Protein AF-A0A2V8EQH2-F1 (afdb_monomer_lite)

Foldseek 3Di:
DDAKKKWKWFKFADDDDDDDDDDDDADDDPPQKGAQDFPLAAPPVPPDGCWIDGPRIIGGGIFWCARNVVRHRDPDHPLSGLLSRQVRVQRSQVSVVHGQVRTAEMEIEIQDCVCVVSNVVNVCVRVVDDHHHYDYHHDNNPCPVLVVVQQVLQVQCCVVPVGGQVLLLLLQVCLVPFFDFLVNSCVVVVHDSVVSVVSQVVCVVVVQWDWDQDPVHSVTTTIHGDPVSNVSNDDDPSHSVVVVVVVVVVVPDVVVVVVVVVVVVVVVVVVVVVVVVVVVVPDDPPPCDDDDDDDDD

Structure (mmCIF, N/CA/C/O backbone):
data_AF-A0A2V8EQH2-F1
#
_entry.id   AF-A0A2V8EQH2-F1
#
loop_
_atom_site.group_PDB
_atom_site.id
_atom_site.type_symbol
_atom_site.label_atom_id
_atom_site.label_alt_id
_atom_site.label_comp_id
_atom_site.label_asym_id
_atom_site.label_entity_id
_atom_site.label_seq_id
_atom_site.pdbx_PDB_ins_code
_atom_site.Cartn_x
_atom_site.Cartn_y
_atom_site.Cartn_z
_atom_site.occupancy
_atom_site.B_iso_or_equiv
_atom_site.auth_seq_id
_atom_site.auth_comp_id
_atom_site.auth_asym_id
_atom_site.auth_atom_id
_atom_site.pdbx_PDB_model_num
ATOM 1 N N . MET A 1 1 ? 8.822 10.601 -8.595 1.00 26.62 1 MET A N 1
ATOM 2 C CA . MET A 1 1 ? 9.413 9.274 -8.322 1.00 26.62 1 MET A CA 1
ATOM 3 C C . MET A 1 1 ? 8.307 8.239 -8.437 1.00 26.62 1 MET A C 1
ATOM 5 O O . MET A 1 1 ? 7.490 8.140 -7.531 1.00 26.62 1 MET A O 1
ATOM 9 N N . LYS A 1 2 ? 8.209 7.572 -9.590 1.00 26.31 2 LYS A N 1
ATOM 10 C CA . LYS A 1 2 ? 7.310 6.431 -9.795 1.00 26.31 2 LYS A CA 1
ATOM 11 C C . LYS A 1 2 ? 8.008 5.222 -9.160 1.00 26.31 2 LYS A C 1
ATOM 13 O O . LYS A 1 2 ? 9.106 4.886 -9.582 1.00 26.31 2 LYS A O 1
ATOM 1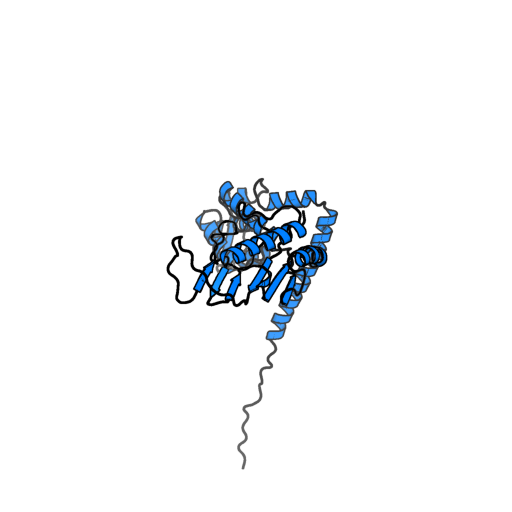8 N N . THR A 1 3 ? 7.464 4.683 -8.075 1.00 26.61 3 THR A N 1
ATOM 19 C CA . THR A 1 3 ? 7.931 3.426 -7.464 1.00 26.61 3 THR A CA 1
ATOM 20 C C . THR A 1 3 ? 7.068 2.306 -8.024 1.00 26.61 3 THR A C 1
ATOM 22 O O . THR A 1 3 ? 5.874 2.284 -7.706 1.00 26.61 3 THR A O 1
ATOM 25 N N . THR A 1 4 ? 7.629 1.409 -8.836 1.00 32.84 4 THR A N 1
ATOM 26 C CA . THR A 1 4 ? 6.877 0.339 -9.497 1.00 32.84 4 THR A CA 1
ATOM 27 C C . THR A 1 4 ? 7.305 -1.018 -8.932 1.00 32.84 4 THR A C 1
ATOM 29 O O . THR A 1 4 ? 8.323 -1.600 -9.280 1.00 32.84 4 THR A O 1
ATOM 32 N N . LEU A 1 5 ? 6.493 -1.597 -8.041 1.00 30.55 5 LEU A N 1
ATOM 33 C CA . LEU A 1 5 ? 6.726 -2.981 -7.618 1.00 30.55 5 LEU A CA 1
ATOM 34 C C . LEU A 1 5 ? 6.408 -3.936 -8.779 1.00 30.55 5 LEU A C 1
ATOM 36 O O . LEU A 1 5 ? 5.234 -4.185 -9.051 1.00 30.55 5 LEU A O 1
ATOM 40 N N . ALA A 1 6 ? 7.443 -4.504 -9.399 1.00 30.78 6 ALA A N 1
ATOM 41 C CA . ALA A 1 6 ? 7.339 -5.738 -10.167 1.00 30.78 6 ALA A CA 1
ATOM 42 C C . ALA A 1 6 ? 7.535 -6.933 -9.217 1.00 30.78 6 ALA A C 1
ATOM 44 O O . ALA A 1 6 ? 8.587 -7.042 -8.584 1.00 30.78 6 ALA A O 1
ATOM 45 N N . LEU A 1 7 ? 6.525 -7.795 -9.069 1.00 33.22 7 LEU A N 1
ATOM 46 C CA . LEU A 1 7 ? 6.642 -9.084 -8.372 1.00 33.22 7 LEU A CA 1
ATOM 47 C C . LEU A 1 7 ? 6.586 -10.182 -9.432 1.00 33.22 7 LEU A C 1
ATOM 49 O O . LEU A 1 7 ? 5.581 -10.289 -10.124 1.00 33.22 7 LEU A O 1
ATOM 53 N N . ALA A 1 8 ? 7.631 -10.988 -9.573 1.00 34.19 8 ALA A N 1
ATOM 54 C CA . ALA A 1 8 ? 7.604 -12.160 -10.445 1.00 34.19 8 ALA A CA 1
ATOM 55 C C . ALA A 1 8 ? 7.613 -13.431 -9.587 1.00 34.19 8 ALA A C 1
ATOM 57 O O . ALA A 1 8 ? 8.456 -13.571 -8.699 1.00 34.19 8 ALA A O 1
ATOM 58 N N . ALA A 1 9 ? 6.655 -14.326 -9.824 1.00 35.72 9 ALA A N 1
ATOM 59 C CA . ALA A 1 9 ? 6.633 -15.687 -9.294 1.00 35.72 9 ALA A CA 1
ATOM 60 C C . ALA A 1 9 ? 6.850 -16.647 -10.468 1.00 35.72 9 ALA A C 1
ATOM 62 O O . ALA A 1 9 ? 6.182 -16.504 -11.488 1.00 35.72 9 ALA A O 1
ATOM 63 N N . ALA A 1 10 ? 7.788 -17.584 -10.352 1.00 35.53 10 ALA A N 1
ATOM 64 C CA . ALA A 1 10 ? 8.127 -18.517 -11.423 1.00 35.53 10 ALA A CA 1
ATOM 65 C C . ALA A 1 10 ? 7.998 -19.967 -10.937 1.00 35.53 10 ALA A C 1
ATOM 67 O O . ALA A 1 10 ? 8.407 -20.279 -9.816 1.00 35.53 10 ALA A O 1
ATOM 68 N N . VAL A 1 11 ? 7.442 -20.843 -11.778 1.00 33.38 11 VAL A N 1
ATOM 69 C CA . VAL A 1 11 ? 7.427 -22.300 -11.561 1.00 33.38 11 VAL A CA 1
ATOM 70 C C . VAL A 1 11 ? 8.300 -22.934 -12.643 1.00 33.38 11 VAL A C 1
ATOM 72 O O . VAL A 1 11 ? 8.068 -22.729 -13.834 1.00 33.38 11 VAL A O 1
ATOM 75 N N . ALA A 1 12 ? 9.338 -23.659 -12.231 1.00 36.03 12 ALA A N 1
ATOM 76 C CA . ALA A 1 12 ? 10.318 -24.292 -13.114 1.00 36.03 12 ALA A CA 1
ATOM 77 C C . ALA A 1 12 ? 10.163 -25.823 -13.075 1.00 36.03 12 ALA A C 1
ATOM 79 O O . ALA A 1 12 ? 10.128 -26.410 -11.990 1.00 36.03 12 ALA A O 1
ATOM 80 N N . LEU A 1 13 ? 10.068 -26.458 -14.249 1.00 34.16 13 LEU A N 1
ATOM 81 C CA . LEU A 1 13 ? 9.991 -27.913 -14.435 1.00 34.16 13 LEU A CA 1
ATOM 82 C C . LEU A 1 13 ? 11.158 -28.326 -15.342 1.00 34.16 13 LEU A C 1
ATOM 84 O O . LEU A 1 13 ? 11.164 -27.973 -16.516 1.00 34.16 13 LEU A O 1
ATOM 88 N N . GLY A 1 14 ? 12.145 -29.052 -14.809 1.00 33.94 14 GLY A N 1
ATOM 89 C CA . GLY A 1 14 ? 13.313 -29.488 -15.580 1.00 33.94 14 GLY A CA 1
ATOM 90 C C . GLY A 1 14 ? 13.976 -30.741 -15.002 1.00 33.94 14 GLY A C 1
ATOM 91 O O . GLY A 1 14 ? 14.122 -30.880 -13.788 1.00 33.94 14 GLY A O 1
ATOM 92 N N . ILE A 1 15 ? 14.347 -31.670 -15.885 1.00 44.47 15 ILE A N 1
ATOM 93 C CA . ILE A 1 15 ? 14.976 -32.965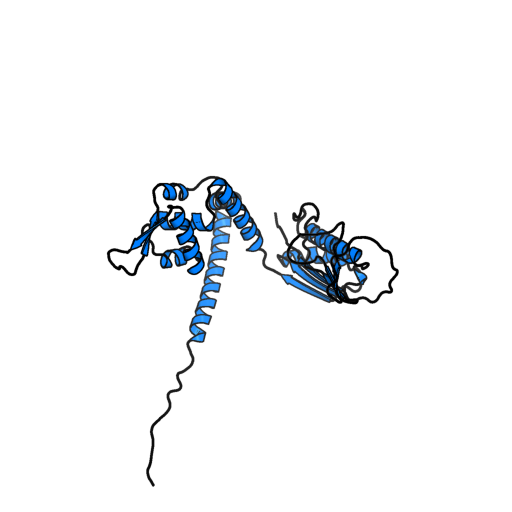 -15.590 1.00 44.47 15 ILE A CA 1
ATOM 94 C C . ILE A 1 15 ? 16.486 -32.821 -15.835 1.00 44.47 15 ILE A C 1
ATOM 96 O O . ILE A 1 15 ? 16.883 -32.447 -16.932 1.00 44.47 15 ILE A O 1
ATOM 100 N N . GLY A 1 16 ? 17.329 -33.120 -14.840 1.00 35.78 16 GLY A N 1
ATOM 101 C CA . GLY A 1 16 ? 18.788 -33.038 -14.977 1.00 35.78 16 GLY A CA 1
ATOM 102 C C . GLY A 1 16 ? 19.530 -33.815 -13.887 1.00 35.78 16 GLY A C 1
ATOM 103 O O . GLY A 1 16 ? 19.181 -33.727 -12.711 1.00 35.78 16 GLY A O 1
ATOM 104 N N . ALA A 1 17 ? 20.509 -34.620 -14.310 1.00 37.25 17 ALA A N 1
ATOM 105 C CA . ALA A 1 17 ? 21.224 -35.632 -13.533 1.00 37.25 17 ALA A CA 1
ATOM 106 C C . ALA A 1 17 ? 22.161 -35.052 -12.456 1.00 37.25 17 ALA A C 1
ATOM 108 O O . ALA A 1 17 ? 22.790 -34.013 -12.641 1.00 37.25 17 ALA A O 1
ATOM 109 N N . ALA A 1 18 ? 22.249 -35.753 -11.322 1.00 35.00 18 ALA A N 1
ATOM 110 C CA . ALA A 1 18 ? 22.936 -35.311 -10.115 1.00 35.00 18 ALA A CA 1
ATOM 111 C C . ALA A 1 18 ? 24.428 -35.685 -10.097 1.00 35.00 18 ALA A C 1
ATOM 113 O O . ALA A 1 18 ? 24.781 -36.852 -10.253 1.00 35.00 18 ALA A O 1
ATOM 114 N N . THR A 1 19 ? 25.285 -34.718 -9.767 1.00 37.66 19 THR A N 1
ATOM 115 C CA . THR A 1 19 ? 26.620 -34.956 -9.198 1.00 37.66 19 THR A CA 1
ATOM 116 C C . THR A 1 19 ? 26.696 -34.317 -7.810 1.00 37.66 19 THR A C 1
ATOM 118 O O . THR A 1 19 ? 26.305 -33.170 -7.593 1.00 37.66 19 THR A O 1
ATOM 121 N N . LEU A 1 20 ? 27.112 -35.122 -6.830 1.00 38.66 20 LEU A N 1
ATOM 122 C CA . LEU A 1 20 ? 27.140 -34.796 -5.404 1.00 38.66 20 LEU A CA 1
ATOM 123 C C . LEU A 1 20 ? 28.386 -33.973 -5.052 1.00 38.66 20 LEU A C 1
ATOM 125 O O . LEU A 1 20 ? 29.501 -34.434 -5.278 1.00 38.66 20 LEU A O 1
ATOM 129 N N . GLN A 1 21 ? 28.202 -32.828 -4.392 1.00 36.09 21 GLN A N 1
ATOM 130 C CA . GLN A 1 21 ? 29.216 -32.242 -3.510 1.00 36.09 21 GLN A CA 1
ATOM 131 C C . GLN A 1 21 ? 28.578 -31.735 -2.210 1.00 36.09 21 GLN A C 1
ATOM 133 O O . GLN A 1 21 ? 27.494 -31.152 -2.184 1.00 36.09 21 GLN A O 1
ATOM 138 N N . THR A 1 22 ? 29.268 -32.044 -1.117 1.00 40.56 22 THR A N 1
ATOM 139 C CA . THR A 1 22 ? 28.887 -31.915 0.291 1.00 40.56 22 THR A CA 1
ATOM 140 C C . THR A 1 22 ? 29.256 -30.559 0.900 1.00 40.56 22 THR A C 1
ATOM 142 O O . THR A 1 22 ? 30.358 -30.073 0.670 1.00 40.56 22 THR A O 1
ATOM 145 N N . GLY A 1 23 ? 28.401 -30.043 1.798 1.00 36.22 23 GLY A N 1
ATOM 146 C CA . GLY A 1 23 ? 28.841 -29.239 2.952 1.00 36.22 23 GLY A CA 1
ATOM 147 C C . GLY A 1 23 ? 28.153 -27.886 3.185 1.00 36.22 23 GLY A C 1
ATOM 148 O O . GLY A 1 23 ? 28.672 -26.861 2.765 1.00 36.22 23 GLY A O 1
ATOM 149 N N . ALA A 1 24 ? 27.040 -27.873 3.932 1.00 32.62 24 ALA A N 1
ATOM 150 C CA . ALA A 1 24 ? 26.674 -26.842 4.925 1.00 32.62 24 ALA A CA 1
ATOM 151 C C . ALA A 1 24 ? 25.373 -27.260 5.641 1.00 32.62 24 ALA A C 1
ATOM 153 O O . ALA A 1 24 ? 24.435 -27.729 4.999 1.00 32.62 24 ALA A O 1
ATOM 154 N N . ALA A 1 25 ? 25.335 -27.111 6.968 1.00 41.66 25 ALA A N 1
ATOM 155 C CA . ALA A 1 25 ? 24.300 -27.615 7.873 1.00 41.66 25 ALA A CA 1
ATOM 156 C C . ALA A 1 25 ? 22.853 -27.342 7.399 1.00 41.66 25 ALA A C 1
ATOM 158 O O . ALA A 1 25 ? 22.388 -26.202 7.365 1.00 41.66 25 ALA A O 1
ATOM 159 N N . GLN A 1 26 ? 22.136 -28.416 7.053 1.00 41.19 26 GLN A N 1
ATOM 160 C CA . GLN A 1 26 ? 20.736 -28.395 6.630 1.00 41.19 26 GLN A CA 1
ATOM 161 C C . GLN A 1 26 ? 19.813 -28.643 7.831 1.00 41.19 26 GLN A C 1
ATOM 163 O O . GLN A 1 26 ? 19.948 -29.636 8.541 1.00 41.19 26 GLN A O 1
ATOM 168 N N . GLN A 1 27 ? 18.840 -27.749 8.033 1.00 45.09 27 GLN A N 1
ATOM 169 C CA . GLN A 1 27 ? 17.669 -28.012 8.878 1.00 45.09 27 GLN A CA 1
ATOM 170 C C . GLN A 1 27 ? 16.957 -29.295 8.415 1.00 45.09 27 GLN A C 1
ATOM 172 O O . GLN A 1 27 ? 16.916 -29.548 7.207 1.00 45.09 27 GLN A O 1
ATOM 177 N N . PRO A 1 28 ? 16.377 -30.086 9.339 1.00 42.03 28 PRO A N 1
ATOM 178 C CA . PRO A 1 28 ? 15.900 -31.429 9.039 1.00 42.03 28 PRO A CA 1
ATOM 179 C C . PRO A 1 28 ? 14.841 -31.376 7.938 1.00 42.03 28 PRO A C 1
ATOM 181 O O . PRO A 1 28 ? 13.817 -30.693 8.054 1.00 42.03 28 PRO A O 1
ATOM 184 N N . ALA A 1 29 ? 15.126 -32.078 6.843 1.00 46.81 29 ALA A N 1
ATOM 185 C CA . ALA A 1 29 ? 14.232 -32.215 5.711 1.00 46.81 29 ALA A CA 1
ATOM 186 C C . ALA A 1 29 ? 12.906 -32.822 6.191 1.00 46.81 29 ALA A C 1
ATOM 188 O O . ALA A 1 29 ? 12.853 -33.971 6.625 1.00 46.81 29 ALA A O 1
ATOM 189 N N . ARG A 1 30 ? 11.806 -32.064 6.098 1.00 53.56 30 ARG A N 1
ATOM 190 C CA . ARG A 1 30 ? 10.479 -32.692 6.054 1.00 53.56 30 ARG A CA 1
ATOM 191 C C . ARG A 1 30 ? 10.448 -33.520 4.770 1.00 53.56 30 ARG A C 1
ATOM 193 O O . ARG A 1 30 ? 10.760 -32.969 3.714 1.00 53.56 30 ARG A O 1
ATOM 200 N N . ALA A 1 31 ? 10.132 -34.809 4.891 1.00 62.09 31 ALA A N 1
ATOM 201 C CA . ALA A 1 31 ? 10.205 -35.805 3.824 1.00 62.09 31 ALA A CA 1
ATOM 202 C C . ALA A 1 31 ? 9.819 -35.226 2.446 1.00 62.09 31 ALA A C 1
ATOM 204 O O . ALA A 1 31 ? 8.714 -34.717 2.262 1.00 62.09 31 ALA A O 1
ATOM 205 N N . GLY A 1 32 ? 10.770 -35.245 1.507 1.00 81.00 32 GLY A N 1
ATOM 206 C CA . GLY A 1 32 ? 10.562 -34.895 0.098 1.00 81.00 32 GLY A CA 1
ATOM 207 C C . GLY A 1 32 ? 10.722 -33.423 -0.309 1.00 81.00 32 GLY A C 1
ATOM 208 O O . GLY A 1 32 ? 10.679 -33.153 -1.508 1.00 81.00 32 GLY A O 1
ATOM 209 N N . ARG A 1 33 ? 10.938 -32.468 0.614 1.00 90.38 33 ARG A N 1
ATOM 210 C CA . ARG A 1 33 ? 11.142 -31.048 0.249 1.00 90.38 33 ARG A CA 1
ATOM 211 C C . ARG A 1 33 ? 12.427 -30.438 0.815 1.00 90.38 33 ARG A C 1
ATOM 213 O O . ARG A 1 33 ? 12.715 -30.567 2.004 1.00 90.38 33 ARG A O 1
ATOM 220 N N . ARG A 1 34 ? 13.155 -29.686 -0.015 1.00 93.12 34 ARG A N 1
ATOM 221 C CA . ARG A 1 34 ? 14.386 -28.958 0.339 1.00 93.12 34 ARG A CA 1
ATOM 222 C C . ARG A 1 34 ? 14.189 -27.458 0.151 1.00 93.12 34 ARG A C 1
ATOM 224 O O . ARG A 1 34 ? 13.859 -27.005 -0.940 1.00 93.12 34 ARG A O 1
ATOM 231 N N . ALA A 1 35 ? 14.406 -26.670 1.201 1.00 92.94 35 ALA A N 1
ATOM 232 C CA . ALA A 1 35 ? 14.379 -25.216 1.078 1.00 92.94 35 ALA A CA 1
ATOM 233 C C . ALA A 1 35 ? 15.637 -24.708 0.364 1.00 92.94 35 ALA A C 1
ATOM 235 O O . ALA A 1 35 ? 16.750 -25.095 0.715 1.00 92.94 35 ALA A O 1
ATOM 236 N N . ILE A 1 36 ? 15.450 -23.825 -0.614 1.00 92.62 36 ILE A N 1
ATOM 237 C CA . ILE A 1 36 ? 16.523 -23.177 -1.363 1.00 92.62 36 ILE A CA 1
ATOM 238 C C . ILE A 1 36 ? 16.686 -21.756 -0.832 1.00 92.62 36 ILE A C 1
ATOM 240 O O . ILE A 1 36 ? 15.748 -20.953 -0.843 1.00 92.62 36 ILE A O 1
ATOM 244 N N . ARG A 1 37 ? 17.886 -21.462 -0.333 1.00 92.25 37 ARG A N 1
ATOM 245 C CA . ARG A 1 37 ? 18.263 -20.163 0.225 1.00 92.25 37 ARG A CA 1
ATOM 246 C C . ARG A 1 37 ? 19.557 -19.701 -0.445 1.00 92.25 37 ARG A C 1
ATOM 248 O O . ARG A 1 37 ? 20.607 -20.267 -0.149 1.00 92.25 37 ARG A O 1
ATOM 255 N N . PRO A 1 38 ? 19.505 -18.723 -1.361 1.00 88.00 38 PRO A N 1
ATOM 256 C CA . PRO A 1 38 ? 20.702 -18.245 -2.039 1.00 88.00 38 PRO A CA 1
ATOM 257 C C . PRO A 1 38 ? 21.623 -17.497 -1.075 1.00 88.00 38 PRO A C 1
ATOM 259 O O . PRO A 1 38 ? 21.146 -16.708 -0.265 1.00 88.00 38 PRO A O 1
ATOM 262 N N . GLN A 1 39 ? 22.940 -17.691 -1.184 1.00 82.81 39 GLN A N 1
ATOM 263 C CA . GLN A 1 39 ? 23.910 -16.947 -0.366 1.00 82.81 39 GLN A CA 1
ATOM 264 C C . GLN A 1 39 ? 23.944 -15.454 -0.730 1.00 82.81 39 GLN A C 1
ATOM 266 O O . GLN A 1 39 ? 24.036 -14.608 0.152 1.00 82.81 39 GLN A O 1
ATOM 271 N N . LYS A 1 40 ? 23.829 -15.133 -2.027 1.00 78.12 40 LYS A N 1
ATOM 272 C CA . LYS A 1 40 ? 23.881 -13.767 -2.579 1.00 78.12 40 LYS A CA 1
ATOM 273 C C . LYS A 1 40 ? 22.511 -13.265 -3.058 1.00 78.12 40 LYS A C 1
ATOM 275 O O . LYS A 1 40 ? 22.425 -12.457 -3.975 1.00 78.12 40 LYS A O 1
ATOM 280 N N . GLY A 1 41 ? 21.429 -13.753 -2.451 1.00 73.00 41 GLY A N 1
ATOM 281 C CA . GLY A 1 41 ? 20.058 -13.413 -2.836 1.00 73.00 41 GLY A CA 1
ATOM 282 C C . GLY A 1 41 ? 19.158 -13.103 -1.636 1.00 73.00 41 GLY A C 1
ATOM 283 O O . GLY A 1 41 ? 19.603 -13.135 -0.487 1.00 73.00 41 GLY A O 1
ATOM 284 N N . PRO A 1 42 ? 17.878 -12.773 -1.871 1.00 70.44 42 PRO A N 1
ATOM 285 C CA . PRO A 1 42 ? 16.996 -12.285 -0.818 1.00 70.44 42 PRO A CA 1
ATOM 286 C C . PRO A 1 42 ? 16.636 -13.388 0.185 1.00 70.44 42 PRO A C 1
ATOM 288 O O . PRO A 1 42 ? 15.816 -14.261 -0.092 1.00 70.44 42 PRO A O 1
ATOM 291 N N . ASN A 1 43 ? 17.189 -13.286 1.394 1.00 76.44 43 ASN A N 1
ATOM 292 C CA . ASN A 1 43 ? 16.793 -14.062 2.569 1.00 76.44 43 ASN A CA 1
ATOM 293 C C . ASN A 1 43 ? 16.050 -13.143 3.543 1.00 76.44 43 ASN A C 1
ATOM 295 O O . ASN A 1 43 ? 16.613 -12.640 4.508 1.00 76.44 43 ASN A O 1
ATOM 299 N N . THR A 1 44 ? 14.773 -12.883 3.267 1.00 66.38 44 THR A N 1
ATOM 300 C CA . THR A 1 44 ? 14.007 -11.807 3.925 1.00 66.38 44 THR A CA 1
ATOM 301 C C . THR A 1 44 ? 13.645 -12.070 5.391 1.00 66.38 44 THR A C 1
A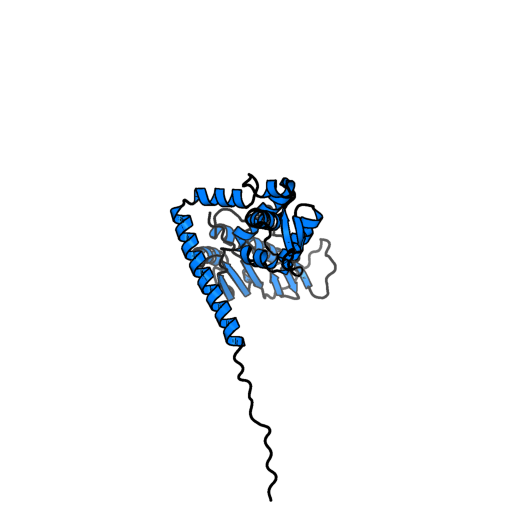TOM 303 O O . THR A 1 44 ? 13.106 -11.179 6.041 1.00 66.38 44 THR A O 1
ATOM 306 N N . GLY A 1 45 ? 13.868 -13.284 5.910 1.00 69.00 45 GLY A N 1
ATOM 307 C CA . GLY A 1 45 ? 13.443 -13.683 7.262 1.00 69.00 45 GLY A CA 1
ATOM 308 C C . GLY A 1 45 ? 11.919 -13.705 7.467 1.00 69.00 45 GLY A C 1
ATOM 309 O O . GLY A 1 45 ? 11.448 -13.889 8.585 1.00 69.00 45 GLY A O 1
ATOM 310 N N . LEU A 1 46 ? 11.145 -13.511 6.397 1.00 71.62 46 LEU A N 1
ATOM 311 C CA . LEU A 1 46 ? 9.685 -13.567 6.399 1.00 71.62 46 LEU A CA 1
ATOM 312 C C . LEU A 1 46 ? 9.198 -15.027 6.452 1.00 71.62 46 LEU A C 1
ATOM 314 O O . LEU A 1 46 ? 9.990 -15.937 6.190 1.00 71.62 46 LEU A O 1
ATOM 318 N N . PRO A 1 47 ? 7.913 -15.289 6.776 1.00 79.88 47 PRO A N 1
ATOM 319 C CA . PRO A 1 47 ? 7.384 -16.649 6.940 1.00 79.88 47 PRO A CA 1
ATOM 320 C C . PRO A 1 47 ? 7.180 -17.401 5.605 1.00 79.88 47 PRO A C 1
ATOM 322 O O . PRO A 1 47 ? 6.170 -18.066 5.398 1.00 79.88 47 PRO A O 1
ATOM 325 N N . PHE A 1 48 ? 8.141 -17.305 4.685 1.00 77.38 48 PHE A N 1
ATOM 326 C CA . PHE A 1 48 ? 8.219 -18.054 3.434 1.00 77.38 48 PHE A CA 1
ATOM 327 C C . PHE A 1 48 ? 9.686 -18.262 3.022 1.00 77.38 48 PHE A C 1
ATOM 329 O O . PHE A 1 48 ? 10.571 -17.485 3.380 1.00 77.38 48 PHE A O 1
ATOM 336 N N . SER A 1 49 ? 9.961 -19.339 2.281 1.00 87.75 49 SER A N 1
ATOM 337 C CA . SER A 1 49 ? 11.307 -19.615 1.749 1.00 87.75 49 SER A CA 1
ATOM 338 C C . SER A 1 49 ? 11.489 -18.952 0.380 1.00 87.75 49 SER A C 1
ATOM 340 O O . SER A 1 49 ? 10.511 -18.885 -0.362 1.00 87.75 49 SER A O 1
ATOM 342 N N . PRO A 1 50 ? 12.701 -18.501 0.005 1.00 89.00 50 PRO A N 1
ATOM 343 C CA . PRO A 1 50 ? 12.961 -17.963 -1.336 1.00 89.00 50 PRO A CA 1
ATOM 344 C C . PRO A 1 50 ? 12.601 -18.964 -2.439 1.00 89.00 50 PRO A C 1
ATOM 346 O O . PRO A 1 50 ? 11.908 -18.611 -3.388 1.00 89.00 50 PRO A O 1
ATOM 349 N N . GLY A 1 51 ? 12.964 -20.234 -2.247 1.00 92.00 51 GLY A N 1
ATOM 350 C CA . GLY A 1 51 ? 12.422 -21.340 -3.025 1.00 92.00 51 GLY A CA 1
ATOM 351 C C . GLY A 1 51 ? 12.268 -22.619 -2.207 1.00 92.00 51 GLY A C 1
ATOM 352 O O . GLY A 1 51 ? 12.880 -22.776 -1.148 1.00 92.00 51 GLY A O 1
ATOM 353 N N . ILE A 1 52 ? 11.445 -23.538 -2.699 1.00 94.38 52 ILE A N 1
ATOM 354 C CA . ILE A 1 52 ? 11.307 -24.907 -2.197 1.00 94.38 52 ILE A CA 1
ATOM 355 C C . ILE A 1 52 ? 11.440 -25.853 -3.387 1.00 94.38 52 ILE A C 1
ATOM 357 O O . ILE A 1 52 ? 10.671 -25.764 -4.339 1.00 94.38 52 ILE A O 1
ATOM 361 N N . LEU A 1 53 ? 12.391 -26.775 -3.310 1.00 93.06 53 LEU A N 1
ATOM 362 C CA . LEU A 1 53 ? 12.537 -27.876 -4.248 1.00 93.06 53 LEU A CA 1
ATOM 363 C C . LEU A 1 53 ? 11.778 -29.096 -3.712 1.00 93.06 53 LEU A C 1
ATOM 365 O O . LEU A 1 53 ? 12.018 -29.513 -2.577 1.00 93.06 53 LEU A O 1
ATOM 369 N N . VAL A 1 54 ? 10.878 -29.663 -4.514 1.00 92.44 54 VAL A N 1
ATOM 370 C CA . VAL A 1 54 ? 10.165 -30.918 -4.223 1.00 92.44 54 VAL A CA 1
ATOM 371 C C . VAL A 1 54 ? 10.367 -31.855 -5.406 1.00 92.44 54 VAL A C 1
ATOM 373 O O . VAL A 1 54 ? 9.951 -31.532 -6.519 1.00 92.44 54 VAL A O 1
ATOM 376 N N . GLY A 1 55 ? 11.037 -32.990 -5.187 1.00 89.00 55 GLY A N 1
ATOM 377 C CA . GLY A 1 55 ? 11.510 -33.838 -6.287 1.00 89.00 55 GLY A CA 1
ATOM 378 C C . GLY A 1 55 ? 12.350 -33.023 -7.279 1.00 89.00 55 GLY A C 1
ATOM 379 O O . GLY A 1 55 ? 13.362 -32.435 -6.899 1.00 89.00 55 GLY A O 1
ATOM 380 N N . ASN A 1 56 ? 11.875 -32.930 -8.522 1.00 86.75 56 ASN A N 1
ATOM 381 C CA . ASN A 1 56 ? 12.517 -32.190 -9.616 1.00 86.75 56 ASN A CA 1
ATOM 382 C C . ASN A 1 56 ? 11.863 -30.824 -9.901 1.00 86.75 56 ASN A C 1
ATOM 384 O O . ASN A 1 56 ? 12.192 -30.177 -10.890 1.00 86.75 56 ASN A O 1
ATOM 388 N N . THR A 1 57 ? 10.911 -30.382 -9.074 1.00 88.81 57 THR A N 1
ATOM 389 C CA . THR A 1 57 ? 10.181 -29.121 -9.286 1.00 88.81 57 THR A CA 1
ATOM 390 C C . THR A 1 57 ? 10.620 -28.067 -8.285 1.00 88.81 57 THR A C 1
ATOM 392 O O . THR A 1 57 ? 10.522 -28.274 -7.070 1.00 88.81 57 THR A O 1
ATOM 395 N N . LEU A 1 58 ? 11.072 -26.917 -8.789 1.00 92.62 58 LEU A N 1
ATOM 396 C CA . LEU A 1 58 ? 11.419 -25.767 -7.963 1.00 92.62 58 LEU A CA 1
ATOM 397 C C . LEU A 1 58 ? 10.269 -24.759 -7.952 1.00 92.62 58 LEU A C 1
ATOM 399 O O . LEU A 1 58 ? 9.910 -24.175 -8.975 1.00 92.62 58 LEU A O 1
ATOM 403 N N . TYR A 1 59 ? 9.744 -24.512 -6.757 1.00 91.00 59 TYR A N 1
ATOM 404 C CA . TYR A 1 59 ? 8.785 -23.449 -6.490 1.00 91.00 59 TYR A CA 1
ATOM 405 C C . TYR A 1 59 ? 9.533 -22.225 -5.980 1.00 91.00 59 TYR A C 1
ATOM 407 O O . TYR A 1 59 ? 10.194 -22.301 -4.942 1.00 91.00 59 TYR A O 1
ATOM 415 N N . ILE A 1 60 ? 9.421 -21.102 -6.687 1.00 90.94 60 ILE A N 1
ATOM 416 C CA . ILE A 1 60 ? 10.071 -19.843 -6.316 1.00 90.94 60 ILE A CA 1
ATOM 417 C C . ILE A 1 60 ? 9.016 -18.877 -5.769 1.00 90.94 60 ILE A C 1
ATOM 419 O O . ILE A 1 60 ? 7.963 -18.669 -6.375 1.00 90.94 60 ILE A O 1
ATOM 423 N N . SER A 1 61 ? 9.292 -18.285 -4.607 1.00 84.88 61 SER A N 1
ATOM 424 C CA . SER A 1 61 ? 8.446 -17.237 -4.028 1.00 84.88 61 SER A CA 1
ATOM 425 C C . SER A 1 61 ? 8.484 -15.961 -4.872 1.00 84.88 61 SER A C 1
ATOM 427 O O . SER A 1 61 ? 9.363 -15.759 -5.701 1.00 84.88 61 SER A O 1
ATOM 429 N N . GLY A 1 62 ? 7.542 -15.047 -4.651 1.00 81.62 62 GLY A N 1
ATOM 430 C CA . GLY A 1 62 ? 7.561 -13.766 -5.353 1.00 81.62 62 GLY A CA 1
ATOM 431 C C . GLY A 1 62 ? 8.813 -12.943 -5.020 1.00 81.62 62 GLY A C 1
ATOM 432 O O . GLY A 1 62 ? 9.092 -12.680 -3.847 1.00 81.62 62 GLY A O 1
ATOM 433 N N . HIS A 1 63 ? 9.527 -12.479 -6.046 1.00 84.44 63 HIS A N 1
ATOM 434 C CA . HIS A 1 63 ? 10.688 -11.602 -5.889 1.00 84.44 63 HIS A CA 1
ATOM 435 C C . HIS A 1 63 ? 10.406 -10.194 -6.399 1.00 84.44 63 HIS A C 1
ATOM 437 O O . HIS A 1 63 ? 9.844 -10.005 -7.476 1.00 84.44 63 HIS A O 1
ATOM 443 N N . LEU A 1 64 ? 10.815 -9.208 -5.599 1.00 83.62 64 LEU A N 1
ATOM 444 C CA . LEU A 1 64 ? 10.731 -7.787 -5.924 1.00 83.62 64 LEU A CA 1
ATOM 445 C C . LEU A 1 64 ? 12.069 -7.266 -6.440 1.00 83.62 64 LEU A C 1
ATOM 447 O O . LEU A 1 64 ? 13.120 -7.830 -6.126 1.00 83.62 64 LEU A O 1
ATOM 451 N N . GLY A 1 65 ? 12.021 -6.114 -7.111 1.00 83.06 65 GLY A N 1
ATOM 452 C CA . GLY A 1 65 ? 13.176 -5.299 -7.496 1.00 83.06 65 GLY A CA 1
ATOM 453 C C . GLY A 1 65 ? 13.910 -4.644 -6.330 1.00 83.06 65 GLY A C 1
ATOM 454 O O . GLY A 1 65 ? 14.207 -3.453 -6.362 1.00 83.06 65 GLY A O 1
ATOM 455 N N . ARG A 1 66 ? 14.120 -5.386 -5.243 1.00 83.56 66 ARG A N 1
ATOM 456 C CA . ARG A 1 66 ? 14.832 -4.919 -4.059 1.00 83.56 66 ARG A CA 1
ATOM 457 C C . ARG A 1 66 ? 16.261 -5.412 -4.076 1.00 83.56 66 ARG A C 1
ATOM 459 O O . ARG A 1 66 ? 16.506 -6.576 -4.382 1.00 83.56 66 ARG A O 1
ATOM 466 N N . ASP A 1 67 ? 17.165 -4.537 -3.678 1.00 84.25 67 ASP A N 1
ATOM 467 C CA . ASP A 1 67 ? 18.533 -4.911 -3.366 1.00 84.25 67 ASP A CA 1
ATOM 468 C C . ASP A 1 67 ? 18.511 -5.876 -2.156 1.00 84.25 67 ASP A C 1
ATOM 470 O O . ASP A 1 67 ? 17.911 -5.545 -1.123 1.00 84.25 67 ASP A O 1
ATOM 474 N N . PRO A 1 68 ? 19.101 -7.080 -2.271 1.00 81.25 68 PRO A N 1
ATOM 475 C CA . PRO A 1 68 ? 19.047 -8.099 -1.225 1.00 81.25 68 PRO A CA 1
ATOM 476 C C . PRO A 1 68 ? 19.839 -7.725 0.037 1.00 81.25 68 PRO A C 1
ATOM 478 O O . PRO A 1 68 ? 19.509 -8.220 1.112 1.00 81.25 68 PRO A O 1
ATOM 481 N N . MET A 1 69 ? 20.826 -6.829 -0.063 1.00 81.62 69 MET A N 1
ATOM 482 C CA . MET A 1 69 ? 21.630 -6.349 1.065 1.00 81.62 69 MET A CA 1
ATOM 483 C C . MET A 1 69 ? 20.909 -5.240 1.828 1.00 81.62 69 MET A C 1
ATOM 485 O O . MET A 1 69 ? 20.864 -5.243 3.056 1.00 81.62 69 MET A O 1
ATOM 489 N N . THR A 1 70 ? 20.313 -4.285 1.110 1.00 81.62 70 THR A N 1
ATOM 490 C CA . THR A 1 70 ? 19.664 -3.123 1.745 1.00 81.62 70 THR A CA 1
ATOM 491 C C . THR A 1 70 ? 18.174 -3.327 2.012 1.00 81.62 70 THR A C 1
ATOM 493 O O . THR A 1 70 ? 17.565 -2.556 2.759 1.00 81.62 70 THR A O 1
ATOM 496 N N . SER A 1 71 ? 17.560 -4.337 1.389 1.00 75.56 71 SER A N 1
ATOM 497 C CA . SER A 1 71 ? 16.112 -4.583 1.382 1.00 75.56 71 SER A CA 1
ATOM 498 C C . SER A 1 71 ? 15.267 -3.403 0.873 1.00 75.56 71 SER A C 1
ATOM 500 O O . SER A 1 71 ? 14.054 -3.347 1.111 1.00 75.56 71 SER A O 1
ATOM 502 N N . ARG A 1 72 ? 15.876 -2.452 0.154 1.00 78.19 72 ARG A N 1
ATOM 503 C CA . ARG A 1 72 ? 15.197 -1.308 -0.476 1.00 78.19 72 ARG A CA 1
ATOM 504 C C . ARG A 1 72 ? 14.971 -1.577 -1.956 1.00 78.19 72 ARG A C 1
ATOM 506 O O . ARG A 1 72 ? 15.736 -2.310 -2.568 1.00 78.19 72 ARG A O 1
ATOM 513 N N . LEU A 1 73 ? 13.919 -0.984 -2.523 1.00 74.00 73 LEU A N 1
ATOM 514 C CA . LEU A 1 73 ? 13.748 -0.967 -3.979 1.00 74.00 73 LEU A CA 1
ATOM 515 C C . LEU A 1 73 ? 14.918 -0.217 -4.611 1.00 74.00 73 LEU A C 1
ATOM 517 O O . LEU A 1 73 ? 15.332 0.821 -4.083 1.00 74.00 73 LEU A O 1
ATOM 521 N N . VAL A 1 74 ? 15.442 -0.757 -5.706 1.00 81.75 74 VAL A N 1
ATOM 522 C CA . VAL A 1 74 ? 16.517 -0.102 -6.450 1.00 81.75 74 VAL A CA 1
ATOM 523 C C . VAL A 1 74 ? 16.005 1.182 -7.101 1.00 81.75 74 VAL A C 1
ATOM 525 O O . VAL A 1 74 ? 14.837 1.295 -7.476 1.00 81.75 74 VAL A O 1
ATOM 528 N N . ALA A 1 75 ? 16.876 2.183 -7.204 1.00 76.81 75 ALA A N 1
ATOM 529 C CA . ALA A 1 75 ? 16.574 3.399 -7.949 1.00 76.81 75 ALA A CA 1
ATOM 530 C C . ALA A 1 75 ? 16.643 3.125 -9.462 1.00 76.81 75 ALA A C 1
ATOM 532 O O . ALA A 1 75 ? 17.402 2.267 -9.897 1.00 76.81 75 ALA A O 1
ATOM 533 N N . GLY A 1 76 ? 15.867 3.870 -10.255 1.00 75.12 76 GLY A N 1
ATOM 534 C CA . GLY A 1 76 ? 15.802 3.708 -11.717 1.00 75.12 76 GLY A CA 1
ATOM 535 C C . GLY A 1 76 ? 14.425 3.308 -12.254 1.00 75.12 76 GLY A C 1
ATOM 536 O O . GLY A 1 76 ? 14.252 3.187 -13.461 1.00 75.12 76 GLY A O 1
ATOM 537 N N . GLY A 1 77 ? 13.428 3.154 -11.376 1.00 81.44 77 GLY A N 1
ATOM 538 C CA . GLY A 1 77 ? 12.056 2.824 -11.768 1.00 81.44 77 GLY A CA 1
ATOM 539 C C . GLY A 1 77 ? 11.928 1.399 -12.301 1.00 81.44 77 GLY A C 1
ATOM 540 O O . GLY A 1 77 ? 12.751 0.538 -11.995 1.00 81.44 77 GLY A O 1
ATOM 541 N N . VAL A 1 78 ? 10.902 1.170 -13.123 1.00 81.38 78 VAL A N 1
ATOM 542 C CA . VAL A 1 78 ? 10.465 -0.164 -13.575 1.00 81.38 78 VAL A CA 1
ATOM 543 C C . VAL A 1 78 ? 11.598 -0.975 -14.170 1.00 81.38 78 VAL A C 1
ATOM 545 O O . VAL A 1 78 ? 11.678 -2.173 -13.921 1.00 81.38 78 VAL A O 1
ATOM 548 N N . GLU A 1 79 ? 12.453 -0.349 -14.974 1.00 88.88 79 GLU A N 1
ATOM 549 C CA . GLU A 1 79 ? 13.533 -1.054 -15.651 1.00 88.88 79 GLU A CA 1
ATOM 550 C C . GLU A 1 79 ? 14.510 -1.648 -14.630 1.00 88.88 79 GLU A C 1
ATOM 552 O O . GLU A 1 79 ? 14.714 -2.863 -14.593 1.00 88.88 79 GLU A O 1
ATOM 557 N N . ALA A 1 80 ? 15.040 -0.807 -13.738 1.00 89.88 80 ALA A N 1
ATOM 558 C CA . ALA A 1 80 ? 15.952 -1.230 -12.683 1.00 89.88 80 ALA A CA 1
ATOM 559 C C . ALA A 1 80 ? 15.282 -2.222 -11.720 1.00 89.88 80 ALA A C 1
ATOM 561 O O . ALA A 1 80 ? 15.869 -3.247 -11.372 1.00 89.88 80 ALA A O 1
ATOM 562 N N . GLU A 1 81 ? 14.030 -1.963 -11.334 1.00 86.94 81 GLU A N 1
ATOM 563 C CA . GLU A 1 81 ? 13.254 -2.840 -10.455 1.00 86.94 81 GLU A CA 1
ATOM 564 C C . GLU A 1 81 ? 13.021 -4.218 -11.107 1.00 86.94 81 GLU A C 1
ATOM 566 O O . GLU A 1 81 ? 13.179 -5.248 -10.451 1.00 86.94 81 GLU A O 1
ATOM 571 N N . THR A 1 82 ? 12.733 -4.271 -12.410 1.00 91.19 82 THR A N 1
ATOM 572 C CA . THR A 1 82 ? 12.560 -5.526 -13.162 1.00 91.19 82 THR A CA 1
ATOM 573 C C . THR A 1 82 ? 13.875 -6.293 -13.259 1.00 91.19 82 THR A C 1
ATOM 575 O O . THR A 1 82 ? 13.912 -7.486 -12.952 1.00 91.19 82 THR A O 1
ATOM 578 N N . ARG A 1 83 ? 14.974 -5.612 -13.618 1.00 95.50 83 ARG A N 1
ATOM 579 C CA . ARG A 1 83 ? 16.316 -6.213 -13.682 1.00 95.50 83 ARG A CA 1
ATOM 580 C C . ARG A 1 83 ? 16.713 -6.815 -12.339 1.00 95.50 83 ARG A C 1
ATOM 582 O O . ARG A 1 83 ? 17.156 -7.960 -12.285 1.00 95.50 83 ARG A O 1
ATOM 589 N N . GLN A 1 84 ? 16.490 -6.083 -11.250 1.00 94.25 84 GLN A N 1
ATOM 590 C CA . GLN A 1 84 ? 16.805 -6.562 -9.909 1.00 94.25 84 GLN A CA 1
ATOM 591 C C . GLN A 1 84 ? 15.909 -7.735 -9.485 1.00 94.25 84 GLN A C 1
ATOM 593 O O . GLN A 1 84 ? 16.396 -8.677 -8.862 1.00 94.25 84 GLN A O 1
ATOM 598 N N . ALA A 1 85 ? 14.616 -7.721 -9.827 1.00 91.88 85 ALA A N 1
ATOM 599 C CA . ALA A 1 85 ? 13.717 -8.836 -9.530 1.00 91.88 85 ALA A CA 1
ATOM 600 C C . ALA A 1 85 ? 14.179 -10.124 -10.230 1.00 91.88 85 ALA A C 1
ATOM 602 O O . ALA A 1 85 ? 14.254 -11.180 -9.600 1.00 91.88 85 ALA A O 1
ATOM 603 N N . LEU A 1 86 ? 14.563 -10.026 -11.506 1.00 94.75 86 LEU A N 1
ATOM 604 C CA . LEU A 1 86 ? 15.104 -11.149 -12.272 1.00 94.75 86 LEU A CA 1
ATOM 605 C C . LEU A 1 86 ? 16.479 -11.586 -11.740 1.00 94.75 86 LEU A C 1
ATOM 607 O O . LEU A 1 86 ? 16.726 -12.781 -11.610 1.00 94.75 86 LEU A O 1
ATOM 611 N N . ALA A 1 87 ? 17.354 -10.660 -11.341 1.00 94.69 87 ALA A N 1
ATOM 612 C CA . ALA A 1 87 ? 18.623 -11.002 -10.692 1.00 94.69 87 ALA A CA 1
ATOM 613 C C . ALA A 1 87 ? 18.406 -11.777 -9.381 1.00 94.69 87 ALA A C 1
ATOM 615 O O . ALA A 1 87 ? 19.059 -12.788 -9.137 1.00 94.69 87 ALA A O 1
ATOM 616 N N . ASN A 1 88 ? 17.427 -11.369 -8.575 1.00 93.00 88 ASN A N 1
ATOM 617 C CA . ASN A 1 88 ? 17.068 -12.066 -7.342 1.00 93.00 88 ASN A CA 1
ATOM 618 C C . ASN A 1 88 ? 16.563 -13.496 -7.607 1.00 93.00 88 ASN A C 1
ATOM 620 O O . ASN A 1 88 ? 16.940 -14.418 -6.884 1.00 93.00 88 ASN A O 1
ATOM 624 N N . ILE A 1 89 ? 15.750 -13.690 -8.652 1.00 94.00 89 ILE A N 1
ATOM 625 C CA . ILE A 1 89 ? 15.282 -15.019 -9.086 1.00 94.00 89 ILE A CA 1
ATOM 626 C C . ILE A 1 89 ? 16.454 -15.875 -9.573 1.00 94.00 89 ILE A C 1
ATOM 628 O O . ILE A 1 89 ? 16.542 -17.048 -9.215 1.00 94.00 89 ILE A O 1
ATOM 632 N N . ARG A 1 90 ? 17.384 -15.287 -10.338 1.00 94.62 90 ARG A N 1
ATOM 633 C CA . ARG A 1 90 ? 18.591 -15.968 -10.826 1.00 94.62 90 ARG A CA 1
ATOM 634 C C . ARG A 1 90 ? 19.391 -16.576 -9.684 1.00 94.62 90 ARG A C 1
ATOM 636 O O . ARG A 1 90 ? 19.867 -17.696 -9.810 1.00 94.62 90 ARG A O 1
ATOM 643 N N . GLU A 1 91 ? 19.525 -15.860 -8.574 1.00 94.94 91 GLU A N 1
ATOM 644 C CA . GLU A 1 91 ? 20.261 -16.365 -7.418 1.00 94.94 91 GLU A CA 1
ATOM 645 C C . GLU A 1 91 ? 19.547 -17.551 -6.754 1.00 94.94 91 GLU A C 1
ATOM 647 O O . GLU A 1 91 ? 20.206 -18.515 -6.366 1.00 94.94 91 GLU A O 1
ATOM 652 N N . VAL A 1 92 ? 18.208 -17.551 -6.688 1.00 94.19 92 VAL A N 1
ATOM 653 C CA . VAL A 1 92 ? 17.442 -18.717 -6.204 1.00 94.19 92 VAL A CA 1
ATOM 654 C C . VAL A 1 92 ? 17.599 -19.915 -7.141 1.00 94.19 92 VAL A C 1
ATOM 656 O O . VAL A 1 92 ? 17.851 -21.019 -6.663 1.00 94.19 92 VAL A O 1
ATOM 659 N N . LEU A 1 93 ? 17.500 -19.702 -8.457 1.00 94.19 93 LEU A N 1
ATOM 660 C CA . LEU A 1 93 ? 17.725 -20.743 -9.465 1.00 94.19 93 LEU A CA 1
ATOM 661 C C . LEU A 1 93 ? 19.132 -21.338 -9.328 1.00 94.19 93 LEU A C 1
ATOM 663 O O . LEU A 1 93 ? 19.272 -22.548 -9.164 1.00 94.19 93 LEU A O 1
ATOM 667 N N . ARG A 1 94 ? 20.165 -20.490 -9.266 1.00 94.38 94 ARG A N 1
ATOM 668 C CA . ARG A 1 94 ? 21.563 -20.911 -9.079 1.00 94.38 94 ARG A CA 1
ATOM 669 C C . ARG A 1 94 ? 21.762 -21.728 -7.811 1.00 94.38 94 ARG A C 1
ATOM 671 O O . ARG A 1 94 ? 22.430 -22.754 -7.848 1.00 94.38 94 ARG A O 1
ATOM 678 N N . ALA A 1 95 ? 21.150 -21.315 -6.703 1.00 92.81 95 ALA A N 1
ATOM 679 C CA . ALA A 1 95 ? 21.215 -22.054 -5.444 1.00 92.81 95 ALA A CA 1
ATOM 680 C C . ALA A 1 95 ? 20.525 -23.432 -5.509 1.00 92.81 95 ALA A C 1
ATOM 682 O O . ALA A 1 95 ? 20.793 -24.290 -4.669 1.00 92.81 95 ALA A O 1
ATOM 683 N N . ALA A 1 96 ? 19.652 -23.654 -6.493 1.00 92.44 96 ALA A N 1
ATOM 684 C CA . ALA A 1 96 ? 19.057 -24.951 -6.797 1.00 92.44 96 ALA A CA 1
ATOM 685 C C . ALA A 1 96 ? 19.808 -25.735 -7.892 1.00 92.44 96 ALA A C 1
ATOM 687 O O . ALA A 1 96 ? 19.390 -26.849 -8.199 1.00 92.44 96 ALA A O 1
ATOM 688 N N . GLY A 1 97 ? 20.886 -25.186 -8.467 1.00 92.94 97 GLY A N 1
ATOM 689 C CA . GLY A 1 97 ? 21.579 -25.766 -9.623 1.00 92.94 97 GLY A CA 1
ATOM 690 C C . GLY A 1 97 ? 20.832 -25.585 -10.950 1.00 92.94 97 GLY A C 1
ATOM 691 O O . GLY A 1 97 ? 21.041 -26.361 -11.871 1.00 92.94 97 GLY A O 1
ATOM 692 N N . MET A 1 98 ? 19.944 -24.592 -11.038 1.00 94.50 98 MET A N 1
ATOM 693 C CA . MET A 1 98 ? 19.115 -24.285 -12.206 1.00 94.50 98 MET A CA 1
ATOM 694 C C . MET A 1 98 ? 19.451 -22.900 -12.779 1.00 94.50 98 MET A C 1
ATOM 696 O O . MET A 1 98 ? 20.113 -22.073 -12.146 1.00 94.50 98 MET A O 1
ATOM 700 N N . ASP A 1 99 ? 18.924 -22.615 -13.965 1.00 94.44 99 ASP A N 1
ATOM 701 C CA . ASP A 1 99 ? 18.971 -21.301 -14.605 1.00 94.44 99 ASP A CA 1
ATOM 702 C C . ASP A 1 99 ? 17.617 -20.945 -15.250 1.00 94.44 99 ASP A C 1
ATOM 704 O O . ASP A 1 99 ? 16.611 -21.623 -15.037 1.00 94.44 99 ASP A O 1
ATOM 708 N N . PHE A 1 100 ? 17.568 -19.851 -16.013 1.00 94.00 100 PHE A N 1
ATOM 709 C CA . PHE A 1 100 ? 16.328 -19.390 -16.636 1.00 94.00 100 PHE A CA 1
ATOM 710 C C . PHE A 1 100 ? 15.786 -20.321 -17.726 1.00 94.00 100 PHE A C 1
ATOM 712 O O . PHE A 1 100 ? 14.580 -20.300 -17.948 1.00 94.00 100 PHE A O 1
ATOM 719 N N . SER A 1 101 ? 16.614 -21.172 -18.344 1.00 92.81 101 SER A N 1
ATOM 720 C CA . SER A 1 101 ? 16.141 -22.150 -19.338 1.00 92.81 101 SER A CA 1
ATOM 721 C C . SER A 1 101 ? 15.231 -23.220 -18.724 1.00 92.81 101 SER A C 1
ATOM 723 O O . SER A 1 101 ? 14.420 -23.821 -19.416 1.00 92.81 101 SER A O 1
ATOM 725 N N . HIS A 1 102 ? 15.307 -23.410 -17.404 1.00 93.06 102 HIS A N 1
ATOM 726 C CA . HIS A 1 102 ? 14.481 -24.363 -16.664 1.00 93.06 102 HIS A CA 1
ATOM 727 C C . HIS A 1 102 ? 13.112 -23.790 -16.261 1.00 93.06 102 HIS A C 1
ATOM 729 O O . HIS A 1 102 ? 12.272 -24.503 -15.706 1.00 93.06 102 HIS A O 1
ATOM 735 N N . VAL A 1 103 ? 12.879 -22.490 -16.467 1.00 93.12 103 VAL A N 1
ATOM 736 C CA . VAL A 1 103 ? 11.629 -21.840 -16.063 1.00 93.12 103 VAL A CA 1
ATOM 737 C C . VAL A 1 103 ? 10.531 -22.219 -17.047 1.00 93.12 103 VAL A C 1
ATOM 739 O O . VAL A 1 103 ? 10.652 -21.961 -18.236 1.00 93.12 103 VAL A O 1
ATOM 742 N N . ALA A 1 104 ? 9.440 -22.793 -16.539 1.00 87.94 104 ALA A N 1
ATOM 743 C CA . ALA A 1 104 ? 8.311 -23.228 -17.356 1.00 87.94 104 ALA A CA 1
ATOM 744 C C . ALA A 1 104 ? 7.180 -22.190 -17.368 1.00 87.94 104 ALA A C 1
ATOM 746 O O . ALA A 1 104 ? 6.506 -22.009 -18.382 1.00 87.94 104 ALA A O 1
ATOM 747 N N . SER A 1 105 ? 6.971 -21.480 -16.253 1.00 85.81 105 SER A N 1
ATOM 748 C CA . SER A 1 105 ? 5.975 -20.413 -16.167 1.00 85.81 105 SER A CA 1
ATOM 749 C C . SER A 1 105 ? 6.410 -19.226 -15.312 1.00 85.81 105 SER A C 1
ATOM 751 O O . SER A 1 105 ? 7.201 -19.363 -14.376 1.00 85.81 105 SER A O 1
ATOM 753 N N . VAL A 1 106 ? 5.870 -18.047 -15.636 1.00 84.31 106 VAL A N 1
ATOM 754 C CA . VAL A 1 106 ? 6.066 -16.794 -14.899 1.00 84.31 106 VAL A CA 1
ATOM 755 C C . VAL A 1 106 ? 4.740 -16.057 -14.716 1.00 84.31 106 VAL A C 1
ATOM 757 O O . VAL A 1 106 ? 4.053 -15.717 -15.673 1.00 84.31 106 VAL A O 1
ATOM 760 N N . THR A 1 107 ? 4.429 -15.687 -13.481 1.00 77.31 107 THR A N 1
ATOM 761 C CA . THR A 1 107 ? 3.380 -14.718 -13.159 1.00 77.31 107 THR A CA 1
ATOM 762 C C . THR A 1 107 ? 4.032 -13.407 -12.748 1.00 77.31 107 THR A C 1
ATOM 764 O O . THR A 1 107 ? 4.663 -13.324 -11.693 1.00 77.31 107 THR A O 1
ATOM 767 N N . ALA A 1 108 ? 3.884 -12.380 -13.582 1.00 78.62 108 ALA A N 1
ATOM 768 C CA . ALA A 1 108 ? 4.382 -11.036 -13.331 1.00 78.62 108 ALA A CA 1
ATOM 769 C C . ALA A 1 108 ? 3.258 -10.132 -12.812 1.00 78.62 108 ALA A C 1
ATOM 771 O O . ALA A 1 108 ? 2.188 -10.047 -13.407 1.00 78.62 108 ALA A O 1
ATOM 772 N N . TYR A 1 109 ? 3.509 -9.412 -11.728 1.00 74.12 109 TYR A N 1
ATOM 773 C CA . TYR A 1 109 ? 2.616 -8.387 -11.207 1.00 74.12 109 TYR A CA 1
ATOM 774 C C . TYR A 1 109 ? 3.260 -7.023 -11.402 1.00 74.12 109 TYR A C 1
ATOM 776 O O . TYR A 1 109 ? 4.361 -6.812 -10.901 1.00 74.12 109 TYR A O 1
ATOM 784 N N . ILE A 1 110 ? 2.580 -6.104 -12.086 1.00 67.44 110 ILE A N 1
ATOM 785 C CA . ILE A 1 110 ? 3.058 -4.735 -12.341 1.00 67.44 110 ILE A CA 1
ATOM 786 C C . ILE A 1 110 ? 2.124 -3.709 -11.698 1.00 67.44 110 ILE A C 1
ATOM 788 O O . ILE A 1 110 ? 0.934 -3.962 -11.530 1.00 67.44 110 ILE A O 1
ATOM 792 N N . ALA A 1 111 ? 2.640 -2.542 -11.313 1.00 64.69 111 ALA A N 1
ATOM 793 C CA . ALA A 1 111 ? 1.820 -1.517 -10.658 1.00 64.69 111 ALA A CA 1
ATOM 794 C C . ALA A 1 111 ? 0.913 -0.743 -11.637 1.00 64.69 111 ALA A C 1
ATOM 796 O O . ALA A 1 111 ? -0.168 -0.302 -11.238 1.00 64.69 111 ALA A O 1
ATOM 797 N N . SER A 1 112 ? 1.359 -0.593 -12.890 1.00 65.94 112 SER A N 1
ATOM 798 C CA . SER A 1 112 ? 0.648 0.041 -14.007 1.00 65.94 112 SER A CA 1
ATOM 799 C C . SER A 1 112 ? 0.989 -0.675 -15.318 1.00 65.94 112 SER A C 1
ATOM 801 O O . SER A 1 112 ? 2.142 -1.049 -15.522 1.00 65.94 112 SER A O 1
ATOM 803 N N . PHE A 1 113 ? 0.018 -0.840 -16.217 1.00 70.12 113 PHE A N 1
ATOM 804 C CA . PHE A 1 113 ? 0.226 -1.322 -17.585 1.00 70.12 113 PHE A CA 1
ATOM 805 C C . PHE A 1 113 ? 0.950 -0.300 -18.469 1.00 70.12 113 PHE A C 1
ATOM 807 O O . PHE A 1 113 ? 1.524 -0.700 -19.478 1.00 70.12 113 PHE A O 1
ATOM 814 N N . ASP A 1 114 ? 1.031 0.973 -18.066 1.00 73.25 114 ASP A N 1
ATOM 815 C CA . ASP A 1 114 ? 1.879 1.963 -18.753 1.00 73.25 114 ASP A CA 1
ATOM 816 C C . ASP A 1 114 ? 3.351 1.518 -18.794 1.00 73.25 114 ASP A C 1
ATOM 818 O O . ASP A 1 114 ? 4.092 1.827 -19.722 1.00 73.25 114 ASP A O 1
ATOM 822 N N . ASP A 1 115 ? 3.766 0.746 -17.789 1.00 73.75 115 ASP A N 1
ATOM 823 C CA . ASP A 1 115 ? 5.129 0.256 -17.618 1.00 73.75 115 ASP A CA 1
ATOM 824 C C . ASP A 1 115 ? 5.382 -1.075 -18.364 1.00 73.75 115 ASP A C 1
ATOM 826 O O . ASP A 1 115 ? 6.490 -1.620 -18.345 1.00 73.75 115 ASP A O 1
ATOM 830 N N . PHE A 1 116 ? 4.361 -1.626 -19.034 1.00 76.25 116 PHE A N 1
ATOM 831 C CA . PHE A 1 116 ? 4.401 -2.960 -19.637 1.00 76.25 116 PHE A CA 1
ATOM 832 C C . PHE A 1 116 ? 5.430 -3.074 -20.766 1.00 76.25 116 PHE A C 1
ATOM 834 O O . PHE A 1 116 ? 6.118 -4.089 -20.869 1.00 76.25 116 PHE A O 1
ATOM 841 N N . ALA A 1 117 ? 5.579 -2.033 -21.591 1.00 79.69 117 ALA A N 1
ATOM 842 C CA . ALA A 1 117 ? 6.566 -2.014 -22.670 1.00 79.69 117 ALA A CA 1
ATOM 843 C C . ALA A 1 117 ? 8.004 -2.080 -22.125 1.00 79.69 117 ALA A C 1
ATOM 845 O O . ALA A 1 117 ? 8.794 -2.912 -22.572 1.00 79.69 117 ALA A O 1
ATOM 846 N N . THR A 1 118 ? 8.315 -1.268 -21.111 1.00 83.69 118 THR A N 1
ATOM 847 C CA . THR A 1 118 ? 9.625 -1.247 -20.442 1.00 83.69 118 THR A CA 1
ATOM 848 C C . THR A 1 118 ? 9.921 -2.571 -19.743 1.00 83.69 118 THR A C 1
ATOM 850 O O . THR A 1 118 ? 11.008 -3.120 -19.901 1.00 83.69 118 THR A O 1
ATOM 853 N N . PHE A 1 119 ? 8.940 -3.131 -19.030 1.00 84.94 119 PHE A N 1
ATOM 854 C CA . PHE A 1 119 ? 9.052 -4.466 -18.444 1.00 84.94 119 PHE A CA 1
ATOM 855 C C . PHE A 1 119 ? 9.364 -5.530 -19.510 1.00 84.94 119 PHE A C 1
ATOM 857 O O . PHE A 1 119 ? 10.280 -6.332 -19.333 1.00 84.94 119 PHE A O 1
ATOM 864 N N . ASN A 1 120 ? 8.642 -5.522 -20.637 1.00 88.38 120 ASN A N 1
ATOM 865 C CA . ASN A 1 120 ? 8.831 -6.496 -21.713 1.00 88.38 120 ASN A CA 1
ATOM 866 C C . ASN A 1 120 ? 10.206 -6.392 -22.383 1.00 88.38 120 ASN A C 1
ATOM 868 O O . ASN A 1 120 ? 10.743 -7.422 -22.783 1.00 88.38 120 ASN A O 1
ATOM 872 N N . ALA A 1 121 ? 10.771 -5.187 -22.505 1.00 92.06 121 ALA A N 1
ATOM 873 C CA . ALA A 1 121 ? 12.115 -5.000 -23.046 1.00 92.06 121 ALA A CA 1
ATOM 874 C C . ALA A 1 121 ? 13.155 -5.741 -22.192 1.00 92.06 121 ALA A C 1
ATOM 876 O O . ALA A 1 121 ? 13.834 -6.628 -22.701 1.00 92.06 121 ALA A O 1
ATOM 877 N N . VAL A 1 122 ? 13.173 -5.486 -20.879 1.00 94.06 122 VAL A N 1
ATOM 878 C CA . VAL A 1 122 ? 14.072 -6.176 -19.936 1.00 94.06 122 VAL A CA 1
ATOM 879 C C . VAL A 1 122 ? 13.810 -7.682 -19.906 1.00 94.06 122 VAL A C 1
ATOM 881 O O . VAL A 1 122 ? 14.736 -8.486 -19.843 1.00 94.06 122 VAL A O 1
ATOM 884 N N . TYR A 1 123 ? 12.539 -8.086 -19.939 1.00 90.81 123 TYR A N 1
ATOM 885 C CA . TYR A 1 123 ? 12.158 -9.493 -19.866 1.00 90.81 123 TYR A CA 1
ATOM 886 C C . TYR A 1 123 ? 12.708 -10.312 -21.047 1.00 90.81 123 TYR A C 1
ATOM 888 O O . TYR A 1 123 ? 13.184 -11.428 -20.843 1.00 90.81 123 TYR A O 1
ATOM 896 N N . ARG A 1 124 ? 12.699 -9.749 -22.263 1.00 93.19 124 ARG A N 1
ATOM 897 C CA . ARG A 1 124 ? 13.239 -10.398 -23.474 1.00 93.19 124 ARG A CA 1
ATOM 898 C C . ARG A 1 124 ? 14.754 -10.577 -23.444 1.00 93.19 124 ARG A C 1
ATOM 900 O O . ARG A 1 124 ? 15.258 -11.500 -24.066 1.00 93.19 124 ARG A O 1
ATOM 907 N N . GLU A 1 125 ? 15.476 -9.748 -22.699 1.00 93.94 125 GLU A N 1
ATOM 908 C CA . GLU A 1 125 ? 16.919 -9.940 -22.511 1.00 93.94 125 GLU A CA 1
ATOM 909 C C . GLU A 1 125 ? 17.230 -11.195 -21.682 1.00 93.94 125 GLU A C 1
ATOM 911 O O . GLU A 1 125 ? 18.283 -11.807 -21.841 1.00 93.94 125 GLU A O 1
ATOM 916 N N . VAL A 1 126 ? 16.318 -11.585 -20.784 1.00 92.69 126 VAL A N 1
ATOM 917 C CA . VAL A 1 126 ? 16.470 -12.788 -19.951 1.00 92.69 126 VAL A CA 1
ATOM 918 C C . VAL A 1 126 ? 15.935 -14.037 -20.651 1.00 92.69 126 VAL A C 1
ATOM 920 O O . VAL A 1 126 ? 16.499 -15.113 -20.462 1.00 92.69 126 VAL A O 1
ATOM 923 N N . PHE A 1 127 ? 14.893 -13.892 -21.471 1.00 90.94 127 PHE A N 1
ATOM 924 C CA . PHE A 1 127 ? 14.286 -14.969 -22.256 1.00 90.94 127 PHE A CA 1
ATOM 925 C C . PHE A 1 127 ? 14.295 -14.614 -23.755 1.00 90.94 127 PHE A C 1
ATOM 927 O O . PHE A 1 127 ? 13.270 -14.169 -24.280 1.00 90.94 127 PHE A O 1
ATOM 934 N N . PRO A 1 128 ? 15.447 -14.757 -24.440 1.00 85.62 128 PRO A N 1
ATOM 935 C CA . PRO A 1 128 ? 15.594 -14.335 -25.834 1.00 85.62 128 PRO A CA 1
ATOM 936 C C . PRO A 1 128 ? 14.892 -15.264 -26.837 1.00 85.62 128 PRO A C 1
ATOM 938 O O . PRO A 1 128 ? 14.482 -14.802 -27.899 1.00 85.62 128 PRO A O 1
ATOM 941 N N . ALA A 1 129 ? 14.733 -16.547 -26.502 1.00 85.44 129 ALA A N 1
ATOM 942 C CA . ALA A 1 129 ? 14.051 -17.558 -27.308 1.00 85.44 129 ALA A CA 1
ATOM 943 C C . ALA A 1 129 ? 13.146 -18.412 -26.407 1.00 85.44 129 ALA A C 1
ATOM 945 O O . ALA A 1 129 ? 13.492 -18.636 -25.248 1.00 85.44 129 ALA A O 1
ATOM 946 N N . ASP A 1 130 ? 11.990 -18.827 -26.934 1.00 87.31 130 ASP A N 1
ATOM 947 C CA . ASP A 1 130 ? 10.997 -19.693 -26.275 1.00 87.31 130 ASP A CA 1
ATOM 948 C C . ASP A 1 130 ? 10.703 -19.327 -24.804 1.00 87.31 130 ASP A C 1
ATOM 950 O O . ASP A 1 130 ? 10.966 -20.109 -23.888 1.00 87.31 130 ASP A O 1
ATOM 954 N N . PRO A 1 131 ? 10.178 -18.112 -24.532 1.00 88.44 131 PRO A N 1
ATOM 955 C CA . PRO A 1 131 ? 9.926 -17.673 -23.167 1.00 88.44 131 PRO A CA 1
ATOM 956 C C . PRO A 1 131 ? 8.881 -18.560 -22.467 1.00 88.44 131 PRO A C 1
ATOM 958 O O . PRO A 1 131 ? 7.964 -19.073 -23.114 1.00 88.44 131 PRO A O 1
ATOM 961 N N . PRO A 1 132 ? 8.949 -18.682 -21.130 1.00 87.88 132 PRO A N 1
ATOM 962 C CA . PRO A 1 132 ? 8.004 -19.483 -20.360 1.00 87.88 132 PRO A CA 1
ATOM 963 C C . PRO A 1 132 ? 6.563 -18.989 -20.510 1.00 87.88 132 PRO A C 1
ATOM 965 O O . PRO A 1 132 ? 6.309 -17.808 -20.772 1.00 87.88 132 PRO A O 1
ATOM 968 N N . ALA A 1 133 ? 5.604 -19.875 -20.228 1.00 77.56 133 ALA A N 1
ATOM 969 C CA . ALA A 1 133 ? 4.193 -19.510 -20.161 1.00 77.56 133 ALA A CA 1
ATOM 970 C C . ALA A 1 133 ? 3.999 -18.358 -19.164 1.00 77.56 133 ALA A C 1
ATOM 972 O O . ALA A 1 133 ? 4.366 -18.470 -17.992 1.00 77.56 133 ALA A O 1
ATOM 973 N N . ARG A 1 134 ? 3.439 -17.229 -19.612 1.00 86.31 134 ARG A N 1
ATOM 974 C CA . ARG A 1 134 ? 3.425 -16.001 -18.810 1.00 86.31 134 ARG A CA 1
ATOM 975 C C . ARG A 1 134 ? 2.033 -15.425 -18.604 1.00 86.31 134 ARG A C 1
ATOM 977 O O . ARG A 1 134 ? 1.327 -15.145 -19.566 1.00 86.31 134 ARG A O 1
ATOM 984 N N . ALA A 1 135 ? 1.710 -15.110 -17.351 1.00 58.47 135 ALA A N 1
ATOM 985 C CA . ALA A 1 135 ? 0.610 -14.220 -16.989 1.00 58.47 135 ALA A CA 1
ATOM 986 C C . ALA A 1 135 ? 1.169 -12.873 -16.509 1.00 58.47 135 ALA A C 1
ATOM 988 O O . ALA A 1 135 ? 2.150 -12.834 -15.766 1.00 58.47 135 ALA A O 1
ATOM 989 N N . THR A 1 136 ? 0.570 -11.752 -16.919 1.00 60.22 136 THR A N 1
ATOM 990 C CA . THR A 1 136 ? 0.899 -10.427 -16.366 1.00 60.22 136 THR A CA 1
ATOM 991 C C . THR A 1 136 ? -0.350 -9.764 -15.809 1.00 60.22 136 THR A C 1
ATOM 993 O O . THR A 1 136 ? -1.338 -9.596 -16.515 1.00 60.22 136 THR A O 1
ATOM 996 N N . VAL A 1 137 ? -0.298 -9.390 -14.534 1.00 56.91 137 VAL A N 1
ATOM 997 C CA . VAL A 1 137 ? -1.423 -8.842 -13.778 1.00 56.91 137 VAL A CA 1
ATOM 998 C C . VAL A 1 137 ? -1.063 -7.437 -13.311 1.00 56.91 137 VAL A C 1
ATOM 1000 O O . VAL A 1 137 ? -0.095 -7.251 -12.573 1.00 56.91 137 VAL A O 1
ATOM 1003 N N . GLN A 1 138 ? -1.852 -6.430 -13.688 1.00 56.88 138 GLN A N 1
ATOM 1004 C CA . GLN A 1 138 ? -1.732 -5.120 -13.054 1.00 56.88 138 GLN A CA 1
ATOM 1005 C C . GLN A 1 138 ? -2.356 -5.170 -11.661 1.00 56.88 138 GLN A C 1
ATOM 1007 O O . GLN A 1 138 ? -3.542 -5.451 -11.503 1.00 56.88 138 GLN A O 1
ATOM 1012 N N . VAL A 1 139 ? -1.575 -4.820 -10.645 1.00 56.81 139 VAL A N 1
ATOM 1013 C CA . VAL A 1 139 ? -2.070 -4.608 -9.288 1.00 56.81 139 VAL A CA 1
ATOM 1014 C C . VAL A 1 139 ? -1.949 -3.124 -8.991 1.00 56.81 139 VAL A C 1
ATOM 1016 O O . VAL A 1 139 ? -0.867 -2.656 -8.646 1.00 56.81 139 VAL A O 1
ATOM 1019 N N . ALA A 1 140 ? -3.052 -2.388 -9.162 1.00 53.91 140 ALA A N 1
ATOM 1020 C CA . ALA A 1 140 ? -3.096 -0.932 -9.040 1.00 53.91 140 ALA A CA 1
ATOM 1021 C C . ALA A 1 140 ? -2.342 -0.450 -7.783 1.00 53.91 140 ALA A C 1
ATOM 1023 O O . ALA A 1 140 ? -2.759 -0.678 -6.646 1.00 53.91 140 ALA A O 1
ATOM 1024 N N . GLY A 1 141 ? -1.190 0.192 -7.997 1.00 52.56 141 GLY A N 1
ATOM 1025 C CA . GLY A 1 141 ? -0.202 0.512 -6.960 1.00 52.56 141 GLY A CA 1
ATOM 1026 C C . GLY A 1 141 ? -0.573 1.645 -5.996 1.00 52.56 141 GLY A C 1
ATOM 1027 O O . GLY A 1 141 ? 0.257 2.035 -5.176 1.00 52.56 141 GLY A O 1
ATOM 1028 N N . LEU A 1 142 ? -1.792 2.183 -6.061 1.00 48.59 142 LEU A N 1
ATOM 1029 C CA . LEU A 1 142 ? -2.191 3.361 -5.284 1.00 48.59 142 LEU A CA 1
ATOM 1030 C C . LEU A 1 142 ? -2.290 3.121 -3.757 1.00 48.59 142 LEU A C 1
ATOM 1032 O O . LEU A 1 142 ? -1.839 3.996 -3.018 1.00 48.59 142 LEU A O 1
ATOM 1036 N N . PRO A 1 143 ? -2.771 1.976 -3.225 1.00 57.62 143 PRO A N 1
ATOM 1037 C CA . PRO A 1 143 ? -2.900 1.818 -1.772 1.00 57.62 143 PRO A CA 1
ATOM 1038 C C . PRO A 1 143 ? -1.589 1.462 -1.061 1.00 57.62 143 PRO A C 1
ATOM 1040 O O . PRO A 1 143 ? -1.292 2.036 -0.021 1.00 57.62 143 PRO A O 1
ATOM 1043 N N . ARG A 1 144 ? -0.764 0.553 -1.603 1.00 50.78 144 ARG A N 1
ATOM 1044 C CA . ARG A 1 144 ? 0.300 -0.101 -0.807 1.00 50.78 144 ARG A CA 1
ATOM 1045 C C . ARG A 1 144 ? 1.496 0.787 -0.463 1.00 50.78 144 ARG A C 1
ATOM 1047 O O . ARG A 1 144 ? 2.017 0.700 0.646 1.00 50.78 144 ARG A O 1
ATOM 1054 N N . GLY A 1 145 ? 1.947 1.641 -1.385 1.00 55.88 145 GLY A N 1
ATOM 1055 C CA . GLY A 1 145 ? 3.054 2.570 -1.116 1.00 55.88 145 GLY A CA 1
ATOM 1056 C C . GLY A 1 145 ? 2.667 3.643 -0.094 1.00 55.88 145 GLY A C 1
ATOM 1057 O O . GLY A 1 145 ? 3.426 3.930 0.836 1.00 55.88 145 GLY A O 1
ATOM 1058 N N . ILE A 1 146 ? 1.446 4.172 -0.229 1.00 64.81 146 ILE A N 1
ATOM 1059 C CA . ILE A 1 146 ? 0.855 5.116 0.722 1.00 64.81 146 ILE A CA 1
ATOM 1060 C C . ILE A 1 146 ? 0.641 4.426 2.070 1.00 64.81 146 ILE A C 1
ATOM 1062 O O . ILE A 1 146 ? 1.104 4.937 3.083 1.00 64.81 146 ILE A O 1
ATOM 1066 N N . GLU A 1 147 ? 0.027 3.245 2.096 1.00 59.03 147 GLU A N 1
ATOM 1067 C CA . GLU A 1 147 ? -0.226 2.476 3.314 1.00 59.03 147 GLU A CA 1
ATOM 1068 C C . GLU A 1 147 ? 1.068 2.180 4.077 1.00 59.03 147 GLU A C 1
ATOM 1070 O O . GLU A 1 147 ? 1.163 2.489 5.263 1.00 59.03 147 GLU A O 1
ATOM 1075 N N . HIS A 1 148 ? 2.104 1.675 3.402 1.00 63.91 148 HIS A N 1
ATOM 1076 C CA . HIS A 1 148 ? 3.388 1.396 4.041 1.00 63.91 148 HIS A CA 1
ATOM 1077 C C . HIS A 1 148 ? 4.057 2.678 4.571 1.00 63.91 148 HIS A C 1
ATOM 1079 O O . HIS A 1 148 ? 4.586 2.693 5.687 1.00 63.91 148 HIS A O 1
ATOM 1085 N N . GLY A 1 149 ? 3.998 3.784 3.820 1.00 66.12 149 GLY A N 1
ATOM 1086 C CA . GLY A 1 149 ? 4.480 5.090 4.276 1.00 66.12 149 GLY A CA 1
ATOM 1087 C C . GLY A 1 149 ? 3.725 5.609 5.506 1.00 66.12 149 GLY A C 1
ATOM 1088 O O . GLY A 1 149 ? 4.347 6.053 6.476 1.00 66.12 149 GLY A O 1
ATOM 1089 N N . LEU A 1 150 ? 2.394 5.496 5.501 1.00 74.06 150 LEU A N 1
ATOM 1090 C CA . LEU A 1 150 ? 1.518 5.873 6.611 1.00 74.06 150 LEU A CA 1
ATOM 1091 C C . LEU A 1 150 ? 1.766 4.997 7.846 1.00 74.06 150 LEU A C 1
ATOM 1093 O O . LEU A 1 150 ? 1.849 5.532 8.951 1.00 74.06 150 LEU A O 1
ATOM 1097 N N . GLN A 1 151 ? 1.956 3.685 7.682 1.00 74.62 151 GLN A N 1
ATOM 1098 C CA . GLN A 1 151 ? 2.284 2.768 8.777 1.00 74.62 151 GLN A CA 1
ATOM 1099 C C . GLN A 1 151 ? 3.647 3.094 9.398 1.00 74.62 151 GLN A C 1
ATOM 1101 O O . GLN A 1 151 ? 3.748 3.230 10.620 1.00 74.62 151 GLN A O 1
ATOM 1106 N N . ARG A 1 152 ? 4.689 3.317 8.583 1.00 76.25 152 ARG A N 1
ATOM 1107 C CA . ARG A 1 152 ? 6.011 3.745 9.078 1.00 76.25 152 ARG A CA 1
ATOM 1108 C C . ARG A 1 152 ? 5.930 5.070 9.827 1.00 76.25 152 ARG A C 1
ATOM 1110 O O . ARG A 1 152 ? 6.540 5.218 10.885 1.00 76.25 152 ARG A O 1
ATOM 1117 N N . MET A 1 153 ? 5.168 6.026 9.301 1.00 82.62 153 MET A N 1
ATOM 1118 C CA . MET A 1 153 ? 4.969 7.313 9.961 1.00 82.62 153 MET A CA 1
ATOM 1119 C C . MET A 1 153 ? 4.190 7.162 11.271 1.00 82.62 153 MET A C 1
ATOM 1121 O O . MET A 1 153 ? 4.576 7.749 12.276 1.00 82.62 153 MET A O 1
ATOM 1125 N N . SER A 1 154 ? 3.155 6.321 11.295 1.00 80.50 154 SER A N 1
ATOM 1126 C CA . SER A 1 154 ? 2.416 5.978 12.512 1.00 80.50 154 SER A CA 1
ATOM 1127 C C . SER A 1 154 ? 3.332 5.358 13.568 1.00 80.50 154 SER A C 1
ATOM 1129 O O . SER A 1 154 ? 3.243 5.741 14.730 1.00 80.50 154 SER A O 1
ATOM 1131 N N . LYS A 1 155 ? 4.254 4.465 13.183 1.00 83.12 155 LYS A N 1
ATOM 1132 C CA . LYS A 1 155 ? 5.207 3.862 14.125 1.00 83.12 155 LYS A CA 1
ATOM 1133 C C . LYS A 1 155 ? 6.204 4.879 14.680 1.00 83.12 155 LYS A C 1
ATOM 1135 O O . LYS A 1 155 ? 6.460 4.901 15.879 1.00 83.12 155 LYS A O 1
ATOM 1140 N N . ARG A 1 156 ? 6.732 5.771 13.834 1.00 82.00 156 ARG A N 1
ATOM 1141 C CA . ARG A 1 156 ? 7.583 6.883 14.298 1.00 82.00 156 ARG A CA 1
ATOM 1142 C C . ARG A 1 156 ? 6.826 7.816 15.242 1.00 82.00 156 ARG A C 1
ATOM 1144 O O . ARG A 1 156 ? 7.378 8.229 16.256 1.00 82.00 156 ARG A O 1
ATOM 1151 N N . MET A 1 157 ? 5.571 8.124 14.918 1.00 88.19 157 MET A N 1
ATOM 1152 C CA . MET A 1 157 ? 4.702 8.953 15.748 1.00 88.19 157 MET A CA 1
ATOM 1153 C C . MET A 1 157 ? 4.413 8.291 17.098 1.00 88.19 157 MET A C 1
ATOM 1155 O O . MET A 1 157 ? 4.437 8.973 18.117 1.00 88.19 157 MET A O 1
ATOM 1159 N N . GLU A 1 158 ? 4.198 6.977 17.121 1.00 91.00 158 GLU A N 1
ATOM 1160 C CA . GLU A 1 158 ? 4.030 6.215 18.358 1.00 91.00 158 GLU A CA 1
ATOM 1161 C C . GLU A 1 158 ? 5.275 6.308 19.241 1.00 91.00 158 GLU A C 1
ATOM 1163 O O . GLU A 1 158 ? 5.151 6.643 20.414 1.00 9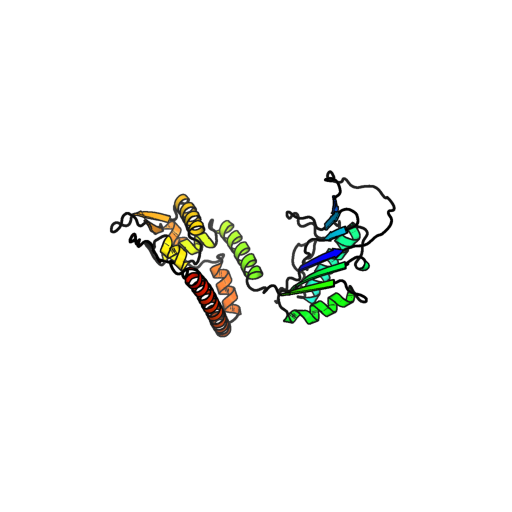1.00 158 GLU A O 1
ATOM 1168 N N . ASN A 1 159 ? 6.467 6.109 18.677 1.00 85.94 159 ASN A N 1
ATOM 1169 C CA . ASN A 1 159 ? 7.713 6.209 19.439 1.00 85.94 159 ASN A CA 1
ATOM 1170 C C . ASN A 1 159 ? 7.952 7.627 19.988 1.00 85.94 159 ASN A C 1
ATOM 1172 O O . ASN A 1 159 ? 8.440 7.779 21.101 1.00 85.94 159 ASN A O 1
ATOM 1176 N N . ALA A 1 160 ? 7.606 8.666 19.222 1.00 85.31 160 ALA A N 1
ATOM 1177 C CA . ALA A 1 160 ? 7.862 10.054 19.608 1.00 85.31 160 ALA A CA 1
ATOM 1178 C C . ALA A 1 160 ? 6.790 10.650 20.539 1.00 85.31 160 ALA A C 1
ATOM 1180 O O . ALA A 1 160 ? 7.099 11.476 21.392 1.00 85.31 160 ALA A O 1
ATOM 1181 N N . LEU A 1 161 ? 5.518 10.287 20.345 1.00 86.69 161 LEU A N 1
ATOM 1182 C CA . LEU A 1 161 ? 4.367 10.921 21.006 1.00 86.69 161 LEU A CA 1
ATOM 1183 C C . LEU A 1 161 ? 3.569 9.958 21.892 1.00 86.69 161 LEU A C 1
ATOM 1185 O O . LEU A 1 161 ? 2.590 10.368 22.517 1.00 86.69 161 LEU A O 1
ATOM 1189 N N . GLY A 1 162 ? 3.937 8.678 21.916 1.00 89.25 162 GLY A N 1
ATOM 1190 C CA . GLY A 1 162 ? 3.269 7.632 22.682 1.00 89.25 162 GLY A CA 1
ATOM 1191 C C . GLY A 1 162 ? 1.924 7.179 22.113 1.00 89.25 162 GLY A C 1
ATOM 1192 O O . GLY A 1 162 ? 1.260 6.377 22.764 1.00 89.25 162 GLY A O 1
ATOM 1193 N N . ILE A 1 163 ? 1.489 7.668 20.946 1.00 91.31 163 ILE A N 1
ATOM 1194 C CA . ILE A 1 163 ? 0.189 7.334 20.341 1.00 91.31 163 ILE A CA 1
ATOM 1195 C C . ILE A 1 163 ? 0.321 6.999 18.853 1.00 91.31 163 ILE A C 1
ATOM 1197 O O . ILE A 1 163 ? 1.096 7.620 18.129 1.00 91.31 163 ILE A O 1
ATOM 1201 N N . THR A 1 164 ? -0.473 6.038 18.386 1.00 90.12 164 THR A N 1
ATOM 1202 C CA . THR A 1 164 ? -0.515 5.606 16.977 1.00 90.12 164 THR A CA 1
ATOM 1203 C C . THR A 1 164 ? -1.357 6.538 16.098 1.00 90.12 164 THR A C 1
ATOM 1205 O O . THR A 1 164 ? -2.153 7.339 16.594 1.00 90.12 164 THR A O 1
ATOM 1208 N N . GLY A 1 165 ? -1.224 6.406 14.772 1.00 86.06 165 GLY A N 1
ATOM 1209 C CA . GLY A 1 165 ? -2.040 7.095 13.762 1.00 86.06 165 GLY A CA 1
ATOM 1210 C C . GLY A 1 165 ? -3.543 6.996 14.037 1.00 86.06 165 GLY A C 1
ATOM 1211 O O . GLY A 1 165 ? -4.184 8.028 14.248 1.00 86.06 165 GLY A O 1
ATOM 1212 N N . PRO A 1 166 ? -4.102 5.775 14.115 1.00 87.44 166 PRO A N 1
ATOM 1213 C CA . PRO A 1 166 ? -5.525 5.574 14.386 1.00 87.44 166 PRO A CA 1
ATOM 1214 C C . PRO A 1 166 ? -5.985 6.134 15.740 1.00 87.44 166 PRO A C 1
ATOM 1216 O O . PRO A 1 166 ? -7.050 6.739 15.827 1.00 87.44 166 PRO A O 1
ATOM 1219 N N . GLN A 1 167 ? -5.176 5.996 16.797 1.00 92.06 167 GLN A N 1
ATOM 1220 C CA . GLN A 1 167 ? -5.484 6.582 18.109 1.00 92.06 167 GLN A CA 1
ATOM 1221 C C . GLN A 1 167 ? -5.560 8.105 18.039 1.00 92.06 167 GLN A C 1
ATOM 1223 O O . GLN A 1 167 ? -6.505 8.703 18.549 1.00 92.06 167 GLN A O 1
ATOM 1228 N N . ARG A 1 168 ? -4.586 8.740 17.380 1.00 89.31 168 ARG A N 1
ATOM 1229 C CA . ARG A 1 168 ? -4.571 10.190 17.210 1.00 89.31 168 ARG A CA 1
ATOM 1230 C C . ARG A 1 168 ? -5.770 10.669 16.394 1.00 89.31 168 ARG A C 1
ATOM 1232 O O . ARG A 1 168 ? -6.377 11.670 16.760 1.00 89.31 168 ARG A O 1
ATOM 1239 N N . LEU A 1 169 ? -6.133 9.952 15.331 1.00 85.25 169 LEU A N 1
ATOM 1240 C CA . LEU A 1 169 ? -7.314 10.254 14.524 1.00 85.25 169 LEU A CA 1
ATOM 1241 C C . LEU A 1 169 ? -8.589 10.250 15.378 1.00 85.25 169 LEU A C 1
ATOM 1243 O O . LEU A 1 169 ? -9.337 11.225 15.342 1.00 85.25 169 LEU A O 1
ATOM 1247 N N . VAL A 1 170 ? -8.773 9.230 16.224 1.00 90.12 170 VAL A N 1
ATOM 1248 C CA . VAL A 1 170 ? -9.879 9.181 17.194 1.00 90.12 170 VAL A CA 1
ATOM 1249 C C . VAL A 1 170 ? -9.853 10.385 18.138 1.00 90.12 170 VAL A C 1
ATOM 1251 O O . VAL A 1 170 ? -10.872 11.057 18.283 1.00 90.12 170 VAL A O 1
ATOM 1254 N N . LEU A 1 171 ? -8.698 10.727 18.723 1.00 91.06 171 LEU A N 1
ATOM 1255 C CA . LEU A 1 171 ? -8.583 11.904 19.596 1.00 91.06 171 LEU A CA 1
ATOM 1256 C C . LEU A 1 171 ? -8.965 13.201 18.868 1.00 91.06 171 LEU A C 1
ATOM 1258 O O . LEU A 1 171 ? -9.658 14.047 19.419 1.00 91.06 171 LEU A O 1
ATOM 1262 N N . ARG A 1 172 ? -8.566 13.389 17.610 1.00 87.94 172 ARG A N 1
ATOM 1263 C CA . ARG A 1 172 ? -8.961 14.593 16.864 1.00 87.94 172 ARG A CA 1
ATOM 1264 C C . ARG A 1 172 ? -10.459 14.671 16.619 1.00 87.94 172 ARG A C 1
ATOM 1266 O O . ARG A 1 172 ? -11.008 15.761 16.722 1.00 87.94 172 ARG A O 1
ATOM 1273 N N . VAL A 1 173 ? -11.089 13.552 16.260 1.00 84.38 173 VAL A N 1
ATOM 1274 C CA . VAL A 1 173 ? -12.524 13.528 15.953 1.00 84.38 173 VAL A CA 1
ATOM 1275 C C . VAL A 1 173 ? -13.335 13.766 17.220 1.00 84.38 173 VAL A C 1
ATOM 1277 O O . VAL A 1 173 ? -14.162 14.667 17.220 1.00 84.38 173 VAL A O 1
ATOM 1280 N N . VAL A 1 174 ? -13.024 13.086 18.328 1.00 89.31 174 VAL A N 1
ATOM 1281 C CA . VAL A 1 174 ? -13.689 13.332 19.624 1.00 89.31 174 VAL A CA 1
ATOM 1282 C C . VAL A 1 174 ? -13.403 14.749 20.140 1.00 89.31 174 VAL A C 1
ATOM 1284 O O . VAL A 1 174 ? -14.276 15.401 20.697 1.00 89.31 174 VAL A O 1
ATOM 1287 N N . GLY A 1 175 ? -12.195 15.277 19.924 1.00 86.69 175 GLY A N 1
ATOM 1288 C CA . GLY A 1 175 ? -11.870 16.661 20.278 1.00 86.69 175 GLY A CA 1
ATOM 1289 C C . GLY A 1 175 ? -12.603 17.707 19.431 1.00 86.69 175 GLY A C 1
ATOM 1290 O O . GLY A 1 175 ? -12.795 18.830 19.889 1.00 86.69 175 GLY A O 1
ATOM 1291 N N . ARG A 1 176 ? -13.001 17.359 18.200 1.00 84.31 176 ARG A N 1
ATOM 1292 C CA . ARG A 1 176 ? -13.782 18.225 17.304 1.00 84.31 176 ARG A CA 1
ATOM 1293 C C . ARG A 1 176 ? -15.285 18.105 17.548 1.00 84.31 176 ARG A C 1
ATOM 1295 O O . ARG A 1 176 ? -15.982 19.103 17.400 1.00 84.31 176 ARG A O 1
ATOM 1302 N N . PHE A 1 177 ? -15.743 16.916 17.923 1.00 83.88 177 PHE A N 1
ATOM 1303 C CA . PHE A 1 177 ? -17.129 16.583 18.231 1.00 83.88 177 PHE A CA 1
ATOM 1304 C C . PHE A 1 177 ? -17.192 15.968 19.638 1.00 83.88 177 PHE A C 1
ATOM 1306 O O . PHE A 1 177 ? -17.200 14.740 19.775 1.00 83.88 177 PHE A O 1
ATOM 1313 N N . PRO A 1 178 ? -17.166 16.804 20.694 1.00 82.44 178 PRO A N 1
ATOM 1314 C CA . PRO A 1 178 ? -17.347 16.329 22.059 1.00 82.44 178 PRO A CA 1
ATOM 1315 C C . PRO A 1 178 ? -18.674 15.585 22.190 1.00 82.44 178 PRO A C 1
ATOM 1317 O O . PRO A 1 178 ? -19.642 15.929 21.516 1.00 82.44 178 PRO A O 1
ATOM 1320 N N . ASP A 1 179 ? -18.713 14.564 23.046 1.00 85.19 179 ASP A N 1
ATOM 1321 C CA . ASP A 1 179 ? -19.922 13.777 23.300 1.00 85.19 179 ASP A CA 1
ATOM 1322 C C . ASP A 1 179 ? -20.420 12.998 22.060 1.00 85.19 179 ASP A C 1
ATOM 1324 O O . ASP A 1 179 ? -21.568 12.571 21.978 1.00 85.19 179 ASP A O 1
ATOM 1328 N N . ILE A 1 180 ? -19.546 12.722 21.090 1.00 85.50 180 ILE A N 1
ATOM 1329 C CA . ILE A 1 180 ? -19.842 11.771 20.011 1.00 85.50 180 ILE A CA 1
ATOM 1330 C C . ILE A 1 180 ? -19.984 10.341 20.563 1.00 85.50 180 ILE A C 1
ATOM 1332 O O . ILE A 1 180 ? -19.252 9.939 21.477 1.00 85.50 180 ILE A O 1
ATOM 1336 N N . SER A 1 181 ? -20.912 9.555 20.014 1.00 86.50 181 SER A N 1
ATOM 1337 C CA . SER A 1 181 ? -21.029 8.127 20.329 1.00 86.50 181 SER A CA 1
ATOM 1338 C C . SER A 1 181 ? -19.967 7.286 19.608 1.00 86.50 181 SER A C 1
ATOM 1340 O O . SER A 1 181 ? -19.368 7.698 18.614 1.00 86.50 181 SER A O 1
ATOM 1342 N N . ALA A 1 182 ? -19.737 6.056 20.078 1.00 85.38 182 ALA A N 1
ATOM 1343 C CA . ALA A 1 182 ? -18.798 5.138 19.426 1.00 85.38 182 ALA A CA 1
ATOM 1344 C C . ALA A 1 182 ? -19.220 4.768 17.989 1.00 85.38 182 ALA A C 1
ATOM 1346 O O . ALA A 1 182 ? -18.356 4.626 17.123 1.00 85.38 182 ALA A O 1
ATOM 1347 N N . SER A 1 183 ? -20.526 4.646 17.729 1.00 79.69 183 SER A N 1
ATOM 1348 C CA . SER A 1 183 ? -21.066 4.316 16.403 1.00 79.69 183 SER A CA 1
ATOM 1349 C C . SER A 1 183 ? -20.905 5.475 15.420 1.00 79.69 183 SER A C 1
ATOM 1351 O O . SER A 1 183 ? -20.425 5.275 14.307 1.00 79.69 183 SER A O 1
ATOM 1353 N N . GLU A 1 184 ? -21.221 6.701 15.848 1.00 76.50 184 GLU A N 1
ATOM 1354 C CA . GLU A 1 184 ? -21.002 7.909 15.041 1.00 76.50 184 GLU A CA 1
ATOM 1355 C C . GLU A 1 184 ? -19.509 8.121 14.759 1.00 76.50 184 GLU A C 1
ATOM 1357 O O . GLU A 1 184 ? -19.119 8.447 13.639 1.00 76.50 184 GLU A O 1
ATOM 1362 N N . LEU A 1 185 ? -18.647 7.869 15.750 1.00 81.50 185 LEU A N 1
ATOM 1363 C CA . LEU A 1 185 ? -17.199 7.921 15.571 1.00 81.50 185 LEU A CA 1
ATOM 1364 C C . LEU A 1 185 ? -16.716 6.892 14.538 1.00 81.50 185 LEU A C 1
ATOM 1366 O O . LEU A 1 185 ? -15.901 7.230 13.681 1.00 81.50 185 LEU A O 1
ATOM 1370 N N . ALA A 1 186 ? -17.203 5.650 14.602 1.00 75.31 186 ALA A N 1
ATOM 1371 C CA . ALA A 1 186 ? -16.852 4.608 13.639 1.00 75.31 186 ALA A CA 1
ATOM 1372 C C . ALA A 1 186 ? -17.241 4.997 12.210 1.00 75.31 186 ALA A C 1
ATOM 1374 O O . ALA A 1 186 ? -16.429 4.860 11.291 1.00 75.31 186 ALA A O 1
ATOM 1375 N N . TYR A 1 187 ? -18.435 5.570 12.057 1.00 74.12 187 TYR A N 1
ATOM 1376 C CA . TYR A 1 187 ? -18.925 6.093 10.790 1.00 74.12 187 TYR A CA 1
ATOM 1377 C C . TYR A 1 187 ? -18.038 7.227 10.249 1.00 74.12 187 TYR A C 1
ATOM 1379 O O . TYR A 1 187 ? -17.547 7.144 9.124 1.00 74.12 187 TYR A O 1
ATOM 1387 N N . LEU A 1 188 ? -17.749 8.251 11.062 1.00 66.75 188 LEU A N 1
ATOM 1388 C CA . LEU A 1 188 ? -16.937 9.402 10.641 1.00 66.75 188 LEU A CA 1
ATOM 1389 C C . LEU A 1 188 ? -15.498 9.027 10.280 1.00 66.75 188 LEU A C 1
ATOM 1391 O O . LEU A 1 188 ? -14.905 9.619 9.379 1.00 66.75 188 LEU A O 1
ATOM 1395 N N . VAL A 1 189 ? -14.919 8.062 10.995 1.00 73.50 189 VAL A N 1
ATOM 1396 C CA . VAL A 1 189 ? -13.531 7.629 10.787 1.00 73.50 189 VAL A CA 1
ATOM 1397 C C . VAL A 1 189 ? -13.440 6.527 9.718 1.00 73.50 189 VAL A C 1
ATOM 1399 O O . VAL A 1 189 ? -12.337 6.178 9.301 1.00 73.50 189 VAL A O 1
ATOM 1402 N N . ARG A 1 190 ? -14.583 6.006 9.239 1.00 73.00 190 ARG A N 1
ATOM 1403 C CA . ARG A 1 190 ? -14.688 4.868 8.308 1.00 73.00 190 ARG A CA 1
ATOM 1404 C C . ARG A 1 190 ? -13.871 3.654 8.767 1.00 73.00 190 ARG A C 1
ATOM 1406 O O . ARG A 1 190 ? -13.187 3.009 7.977 1.00 73.00 190 ARG A O 1
ATOM 1413 N N . LEU A 1 191 ? -13.929 3.355 10.064 1.00 73.62 191 LEU A N 1
ATOM 1414 C CA . LEU A 1 191 ? -13.311 2.168 10.655 1.00 73.62 191 LEU A CA 1
ATOM 1415 C C . LEU A 1 191 ? -14.386 1.226 11.180 1.00 73.62 191 LEU A C 1
ATOM 1417 O O . LEU A 1 191 ? -15.414 1.663 11.692 1.00 73.62 191 LEU A O 1
ATOM 1421 N N . HIS A 1 192 ? -14.110 -0.075 11.110 1.00 78.94 192 HIS A N 1
ATOM 1422 C CA . HIS A 1 192 ? -15.025 -1.086 11.621 1.00 78.94 192 HIS A CA 1
ATOM 1423 C C . HIS A 1 192 ? -15.281 -0.898 13.137 1.00 78.94 192 HIS A C 1
ATOM 1425 O O . HIS A 1 192 ? -14.333 -0.599 13.883 1.00 78.94 192 HIS A O 1
ATOM 1431 N N . PRO A 1 193 ? -16.519 -1.111 13.636 1.00 76.44 193 PRO A N 1
ATOM 1432 C CA . PRO A 1 193 ? -16.854 -0.928 15.052 1.00 76.44 193 PRO A CA 1
ATOM 1433 C C . PRO A 1 193 ? -15.957 -1.705 16.030 1.00 76.44 193 PRO A C 1
ATOM 1435 O O . PRO A 1 193 ? -15.624 -1.195 17.105 1.00 76.44 193 PRO A O 1
ATOM 1438 N N . SER A 1 194 ? -15.491 -2.905 15.658 1.00 78.00 194 SER A N 1
ATOM 1439 C CA . SER A 1 194 ? -14.564 -3.695 16.491 1.00 78.00 194 SER A CA 1
ATOM 1440 C C . SER A 1 194 ? -13.200 -3.013 16.660 1.00 78.00 194 SER A C 1
ATOM 1442 O O . SER A 1 194 ? -12.654 -2.961 17.764 1.00 78.00 194 SER A O 1
ATOM 1444 N N . THR A 1 195 ? -12.670 -2.404 15.595 1.00 81.12 195 THR A N 1
ATOM 1445 C CA . THR A 1 195 ? -11.410 -1.653 15.629 1.00 81.12 195 THR A CA 1
ATOM 1446 C C . THR A 1 195 ? -11.537 -0.413 16.507 1.00 81.12 195 THR A C 1
ATOM 1448 O O . THR A 1 195 ? -10.667 -0.152 17.343 1.00 81.12 195 THR A O 1
ATOM 1451 N N . ILE A 1 196 ? -12.639 0.327 16.361 1.00 87.88 196 ILE A N 1
ATOM 1452 C CA . ILE A 1 196 ? -12.936 1.509 17.179 1.00 87.88 196 ILE A CA 1
ATOM 1453 C C . ILE A 1 196 ? -13.041 1.132 18.652 1.00 87.88 196 ILE A C 1
ATOM 1455 O O . ILE A 1 196 ? -12.413 1.780 19.489 1.00 87.88 196 ILE A O 1
ATOM 1459 N N . THR A 1 197 ? -13.741 0.044 18.972 1.00 87.81 197 THR A N 1
ATOM 1460 C CA . THR A 1 197 ? -13.870 -0.452 20.348 1.00 87.81 197 THR A CA 1
ATOM 1461 C C . THR A 1 197 ? -12.502 -0.684 20.990 1.00 87.81 197 THR A C 1
ATOM 1463 O O . THR A 1 197 ? -12.242 -0.159 22.078 1.00 87.81 197 THR A O 1
ATOM 1466 N N . GLY A 1 198 ? -11.595 -1.374 20.288 1.00 90.25 198 GLY A N 1
ATOM 1467 C CA . GLY A 1 198 ? -10.237 -1.618 20.775 1.00 90.25 198 GLY A CA 1
ATOM 1468 C C . GLY A 1 198 ? -9.404 -0.339 20.930 1.00 90.25 198 GLY A C 1
ATOM 1469 O O . GLY A 1 198 ? -8.669 -0.186 21.907 1.00 90.25 198 GLY A O 1
ATOM 1470 N N . ILE A 1 199 ? -9.523 0.616 20.000 1.00 92.06 199 ILE A N 1
ATOM 1471 C CA . ILE A 1 199 ? -8.833 1.912 20.106 1.00 92.06 199 ILE A CA 1
ATOM 1472 C C . ILE A 1 199 ? -9.341 2.695 21.321 1.00 92.06 199 ILE A C 1
ATOM 1474 O O . ILE A 1 199 ? -8.533 3.188 22.109 1.00 92.06 199 ILE A O 1
ATOM 1478 N N . LEU A 1 200 ? -10.660 2.775 21.501 1.00 92.94 200 LEU A N 1
ATOM 1479 C CA . LEU A 1 200 ? -11.279 3.488 22.614 1.00 92.94 200 LEU A CA 1
ATOM 1480 C C . LEU A 1 200 ? -10.904 2.871 23.964 1.00 92.94 200 LEU A C 1
ATOM 1482 O O . LEU A 1 200 ? -10.671 3.612 24.912 1.00 92.94 200 LEU A O 1
ATOM 1486 N N . GLN A 1 201 ? -10.839 1.539 24.065 1.00 92.12 201 GLN A N 1
ATOM 1487 C CA . GLN A 1 201 ? -10.386 0.852 25.282 1.00 92.12 201 GLN A CA 1
ATOM 1488 C C . GLN A 1 201 ? -8.943 1.236 25.628 1.00 92.12 201 GLN A C 1
ATOM 1490 O O . GLN A 1 201 ? -8.673 1.664 26.747 1.00 92.12 201 GLN A O 1
ATOM 1495 N N . ARG A 1 202 ? -8.024 1.174 24.653 1.00 93.81 202 ARG A N 1
ATOM 1496 C CA . ARG A 1 202 ? -6.616 1.553 24.865 1.00 93.81 202 ARG A CA 1
ATOM 1497 C C . ARG A 1 202 ? -6.444 3.030 25.221 1.00 93.81 202 ARG A C 1
ATOM 1499 O O . ARG A 1 202 ? -5.559 3.365 26.000 1.00 93.81 202 ARG A O 1
ATOM 1506 N N . LEU A 1 203 ? -7.254 3.920 24.648 1.00 93.88 203 LEU A N 1
ATOM 1507 C CA . LEU A 1 203 ? -7.222 5.347 24.984 1.00 93.88 203 LEU A CA 1
ATOM 1508 C C . LEU A 1 203 ? -7.767 5.619 26.390 1.00 93.88 203 LEU A C 1
ATOM 1510 O O . LEU A 1 203 ? -7.179 6.421 27.113 1.00 93.88 203 LEU A O 1
ATOM 1514 N N . ALA A 1 204 ? -8.838 4.931 26.792 1.00 92.19 204 ALA A N 1
ATOM 1515 C CA . ALA A 1 204 ? -9.400 5.039 28.135 1.00 92.19 204 ALA A CA 1
ATOM 1516 C C . ALA A 1 204 ? -8.439 4.496 29.203 1.00 92.19 204 ALA A C 1
ATOM 1518 O O . ALA A 1 204 ? -8.173 5.182 30.183 1.00 92.19 204 ALA A O 1
ATOM 1519 N N . ALA A 1 205 ? -7.822 3.332 28.966 1.00 92.19 205 ALA A N 1
ATOM 1520 C CA . ALA A 1 205 ? -6.825 2.744 29.869 1.00 92.19 205 ALA A CA 1
ATOM 1521 C C . ALA A 1 205 ? -5.606 3.657 30.097 1.00 92.19 205 ALA A C 1
ATOM 1523 O O . ALA A 1 205 ? -4.962 3.604 31.138 1.00 92.19 205 ALA A O 1
ATOM 1524 N N . ARG A 1 206 ? -5.295 4.527 29.130 1.00 91.00 206 ARG A N 1
ATOM 1525 C CA . ARG A 1 206 ? -4.209 5.517 29.221 1.00 91.00 206 ARG A CA 1
ATOM 1526 C C . ARG A 1 206 ? -4.668 6.868 29.771 1.00 91.00 206 ARG A C 1
ATOM 1528 O O . ARG A 1 206 ? -3.908 7.834 29.735 1.00 91.00 206 ARG A O 1
ATOM 1535 N N . GLY A 1 207 ? -5.917 6.948 30.225 1.00 90.69 207 GLY A N 1
ATOM 1536 C CA . GLY A 1 207 ? -6.524 8.152 30.772 1.00 90.69 207 GLY A CA 1
ATOM 1537 C C . GLY A 1 207 ? -6.716 9.264 29.748 1.00 90.69 207 GLY A C 1
ATOM 1538 O O . GLY A 1 207 ? -6.826 10.413 30.143 1.00 90.69 207 GLY A O 1
ATOM 1539 N N . PHE A 1 208 ? -6.717 8.989 28.440 1.00 92.62 208 PHE A N 1
ATOM 1540 C CA . PHE A 1 208 ? -6.947 10.029 27.427 1.00 92.62 208 PHE A CA 1
ATOM 1541 C C . PHE A 1 208 ? -8.429 10.282 27.150 1.00 92.62 208 PHE A C 1
ATOM 1543 O O . PHE A 1 208 ? -8.789 11.346 26.644 1.00 92.62 208 PHE A O 1
ATOM 1550 N N . LEU A 1 209 ? -9.281 9.307 27.452 1.00 91.62 209 LEU A N 1
ATOM 1551 C CA . LEU A 1 209 ? -10.687 9.329 27.089 1.00 91.62 209 LEU A CA 1
ATOM 1552 C C . LEU A 1 209 ? -11.549 8.833 28.248 1.00 91.62 209 LEU A C 1
ATOM 1554 O O . LEU A 1 209 ? -11.286 7.776 28.814 1.00 91.62 209 LEU A O 1
ATOM 1558 N N . GLU A 1 210 ? -12.610 9.574 28.536 1.00 89.38 210 GLU A N 1
ATOM 1559 C CA . GLU A 1 210 ? -13.672 9.185 29.455 1.00 89.38 210 GLU A CA 1
ATOM 1560 C C . GLU A 1 210 ? -14.900 8.731 28.667 1.00 89.38 210 GLU A C 1
ATOM 1562 O O . GLU A 1 210 ? -15.285 9.339 27.663 1.00 89.38 210 GLU A O 1
ATOM 1567 N N . ARG A 1 211 ? -15.522 7.655 29.150 1.00 87.75 211 ARG A N 1
ATOM 1568 C CA . ARG A 1 211 ? -16.808 7.151 28.670 1.00 87.75 211 ARG A CA 1
ATOM 1569 C C . ARG A 1 211 ? -17.863 7.512 29.702 1.00 87.75 211 ARG A C 1
ATOM 1571 O O . ARG A 1 211 ? -17.839 6.966 30.801 1.00 87.75 211 ARG A O 1
ATOM 1578 N N . ARG A 1 212 ? -18.772 8.420 29.360 1.00 83.69 212 ARG A N 1
ATOM 1579 C CA . ARG A 1 212 ? -19.886 8.804 30.235 1.00 83.69 212 ARG A CA 1
ATOM 1580 C C . ARG A 1 212 ? -21.188 8.262 29.667 1.00 83.69 212 ARG A C 1
ATOM 1582 O O . ARG A 1 212 ? -21.363 8.249 28.451 1.00 83.69 212 ARG A O 1
ATOM 1589 N N . ARG A 1 213 ? -22.085 7.783 30.528 1.00 80.62 213 ARG A N 1
ATOM 1590 C CA . ARG A 1 213 ? -23.453 7.464 30.099 1.00 80.62 213 ARG A CA 1
ATOM 1591 C C . ARG A 1 213 ? -24.157 8.769 29.746 1.00 80.62 213 ARG A C 1
ATOM 1593 O O . ARG A 1 213 ? -23.969 9.766 30.440 1.00 80.62 213 ARG A O 1
ATOM 1600 N N . ASP A 1 214 ? -24.902 8.764 28.650 1.00 73.81 214 ASP A N 1
ATOM 1601 C CA . ASP A 1 214 ? -25.715 9.908 28.255 1.00 73.81 214 ASP A CA 1
ATOM 1602 C C . ASP A 1 214 ? -26.820 10.119 29.313 1.00 73.81 214 ASP A C 1
ATOM 1604 O O . ASP A 1 214 ? -27.542 9.163 29.618 1.00 73.81 214 ASP A O 1
ATOM 1608 N N . PRO A 1 215 ? -26.949 11.324 29.899 1.00 71.50 215 PRO A N 1
ATOM 1609 C CA . PRO A 1 215 ? -28.002 11.619 30.868 1.00 71.50 215 PRO A CA 1
ATOM 1610 C C . PRO A 1 215 ? -29.416 11.474 30.290 1.00 71.50 215 PRO A C 1
ATOM 1612 O O . PRO A 1 215 ? -30.339 11.168 31.037 1.00 71.50 215 PRO A O 1
ATOM 1615 N N . ALA A 1 216 ? -29.585 11.684 28.978 1.00 74.50 216 ALA A N 1
ATOM 1616 C CA . ALA A 1 216 ? -30.876 11.609 28.293 1.00 74.50 216 ALA A CA 1
ATOM 1617 C C . ALA A 1 216 ? -31.218 10.192 27.791 1.00 74.50 216 ALA A C 1
ATOM 1619 O O . ALA A 1 216 ? -32.387 9.879 27.582 1.00 74.50 216 ALA A O 1
ATOM 1620 N N . ASP A 1 217 ? -30.220 9.324 27.597 1.00 75.81 217 ASP A N 1
ATOM 1621 C CA . ASP A 1 217 ? -30.413 7.923 27.198 1.00 75.81 217 ASP A CA 1
ATOM 1622 C C . ASP A 1 217 ? -29.278 7.062 27.758 1.00 75.81 217 ASP A C 1
ATOM 1624 O O . ASP A 1 217 ? -28.222 6.914 27.146 1.00 75.81 217 ASP A O 1
ATOM 1628 N N . THR A 1 218 ? -29.495 6.444 28.918 1.00 68.81 218 THR A N 1
ATOM 1629 C CA . THR A 1 218 ? -28.459 5.688 29.647 1.00 68.81 218 THR A CA 1
ATOM 1630 C C . THR A 1 218 ? -27.870 4.506 28.865 1.00 68.81 218 THR A C 1
ATOM 1632 O O . THR A 1 218 ? -26.813 3.990 29.241 1.00 68.81 218 THR A O 1
ATOM 1635 N N . ARG A 1 219 ? -28.504 4.106 27.752 1.00 65.50 219 ARG A N 1
ATOM 1636 C CA . ARG A 1 219 ? -28.006 3.102 26.795 1.00 65.50 219 ARG A CA 1
ATOM 1637 C C . ARG A 1 219 ? -26.890 3.637 25.894 1.00 65.50 219 ARG A C 1
ATOM 1639 O O . ARG A 1 219 ? -26.168 2.852 25.282 1.00 65.50 219 ARG A O 1
ATOM 1646 N N . ARG A 1 220 ? -26.726 4.957 25.796 1.00 70.44 220 ARG A N 1
ATOM 1647 C CA . ARG A 1 220 ? -25.714 5.611 24.962 1.00 70.44 220 ARG A CA 1
ATOM 1648 C C . ARG A 1 220 ? -24.499 5.993 25.794 1.00 70.44 220 ARG A C 1
ATOM 1650 O O . ARG A 1 220 ? -24.601 6.519 26.899 1.00 70.44 220 ARG A O 1
ATOM 1657 N N . VAL A 1 221 ? -23.320 5.746 25.230 1.00 75.88 221 VAL A N 1
ATOM 1658 C CA . VAL A 1 221 ? -22.036 6.134 25.819 1.00 75.88 221 VAL A CA 1
ATOM 1659 C C . VAL A 1 221 ? -21.444 7.277 25.006 1.00 75.88 221 VAL A C 1
ATOM 1661 O O . VAL A 1 221 ? -21.198 7.135 23.807 1.00 75.88 221 VAL A O 1
ATOM 1664 N N . ARG A 1 222 ? -21.204 8.394 25.684 1.00 84.75 222 ARG A N 1
ATOM 1665 C CA . ARG A 1 222 ? -20.642 9.636 25.157 1.00 84.75 222 ARG A CA 1
ATOM 1666 C C . ARG A 1 222 ? -19.152 9.700 25.476 1.00 84.75 222 ARG A C 1
ATOM 1668 O O . ARG A 1 222 ? -18.718 9.318 26.568 1.00 84.75 222 ARG A O 1
ATOM 1675 N N . LEU A 1 223 ? -18.360 10.139 24.501 1.00 89.44 223 LEU A N 1
ATOM 1676 C CA . LEU A 1 223 ? -16.903 10.186 24.598 1.00 89.44 223 LEU A CA 1
ATOM 1677 C C . LEU A 1 223 ? -16.431 11.616 24.884 1.00 89.44 223 LEU A C 1
ATOM 1679 O O . LEU A 1 223 ? -16.729 12.535 24.120 1.00 89.44 223 LEU A O 1
ATOM 1683 N N . ARG A 1 224 ? -15.629 11.799 25.939 1.00 90.19 224 ARG A N 1
ATOM 1684 C CA . ARG A 1 224 ? -14.931 13.068 26.215 1.00 90.19 224 ARG A CA 1
ATOM 1685 C C . ARG A 1 224 ? -13.439 12.866 26.378 1.00 90.19 224 ARG A C 1
ATOM 1687 O O . ARG A 1 224 ? -12.978 11.852 26.893 1.00 90.19 224 ARG A O 1
ATOM 1694 N N . LEU A 1 225 ? -12.683 13.869 25.948 1.00 91.69 225 LEU A N 1
ATOM 1695 C CA . LEU A 1 225 ? -11.241 13.929 26.148 1.00 91.69 225 LEU A CA 1
ATOM 1696 C C . LEU A 1 225 ? -10.903 14.716 27.406 1.00 91.69 225 LEU A C 1
ATOM 1698 O O . LEU A 1 225 ? -11.541 15.727 27.701 1.00 91.69 225 LEU A O 1
ATOM 1702 N N . ASN A 1 226 ? -9.841 14.307 28.093 1.00 90.00 226 ASN A N 1
ATOM 1703 C CA . ASN A 1 226 ? -9.267 15.118 29.158 1.00 90.00 226 ASN A CA 1
ATOM 1704 C C . ASN A 1 226 ? -8.298 16.187 28.611 1.00 90.00 226 ASN A C 1
ATOM 1706 O O . ASN A 1 226 ? -7.947 16.212 27.426 1.00 90.00 226 ASN A O 1
ATOM 1710 N N . ARG A 1 227 ? -7.809 17.067 29.498 1.00 87.06 227 ARG A N 1
ATOM 1711 C CA . ARG A 1 227 ? -6.875 18.152 29.136 1.00 87.06 227 ARG A CA 1
ATOM 1712 C C . ARG A 1 227 ? -5.597 17.643 28.458 1.00 87.06 227 ARG A C 1
ATOM 1714 O O . ARG A 1 227 ? -5.136 18.254 27.496 1.00 87.06 227 ARG A O 1
ATOM 1721 N N . ARG A 1 228 ? -5.051 16.506 28.908 1.00 86.31 228 ARG A N 1
ATOM 1722 C CA . ARG A 1 228 ? -3.845 15.894 28.323 1.00 86.31 228 ARG A CA 1
ATOM 1723 C C . ARG A 1 228 ? -4.098 15.415 26.890 1.00 86.31 228 ARG A C 1
ATOM 1725 O O . ARG A 1 228 ? -3.285 15.663 26.005 1.00 86.31 228 ARG A O 1
ATOM 1732 N N . ALA A 1 229 ? -5.238 14.778 26.642 1.00 88.38 229 ALA A N 1
ATOM 1733 C CA . ALA A 1 229 ? -5.636 14.295 25.326 1.00 88.38 229 ALA A CA 1
ATOM 1734 C C . ALA A 1 229 ? -5.916 15.431 24.333 1.00 88.38 229 ALA A C 1
ATOM 1736 O O . ALA A 1 229 ? -5.574 15.310 23.155 1.00 88.38 229 ALA A O 1
ATOM 1737 N N . LEU A 1 230 ? -6.451 16.564 24.801 1.00 86.88 230 LEU A N 1
ATOM 1738 C CA . LEU A 1 230 ? -6.656 17.752 23.966 1.00 86.88 230 LEU A CA 1
ATOM 1739 C C . LEU A 1 230 ? -5.345 18.294 23.371 1.00 86.88 230 LEU A C 1
ATOM 1741 O O . LEU A 1 230 ? -5.352 18.804 22.252 1.00 86.88 230 LEU A O 1
ATOM 1745 N N . ALA A 1 231 ? -4.202 18.125 24.043 1.00 85.69 231 ALA A N 1
ATOM 1746 C CA . ALA A 1 231 ? -2.904 18.517 23.486 1.00 85.69 231 ALA A CA 1
ATOM 1747 C C . ALA A 1 231 ? -2.534 17.726 22.213 1.00 85.69 231 ALA A C 1
ATOM 1749 O O . ALA A 1 231 ? -1.814 18.236 21.350 1.00 85.69 231 ALA A O 1
ATOM 1750 N N . HIS A 1 232 ? -3.055 16.504 22.062 1.00 86.00 232 HIS A N 1
ATOM 1751 C CA . HIS A 1 232 ? -2.801 15.642 20.908 1.00 86.00 232 HIS A CA 1
ATOM 1752 C C . HIS A 1 232 ? -3.694 15.948 19.697 1.00 86.00 232 HIS A C 1
ATOM 1754 O O . HIS A 1 232 ? -3.461 15.381 18.631 1.00 86.00 232 HIS A O 1
ATOM 1760 N N . THR A 1 233 ? -4.679 16.847 19.805 1.00 85.44 233 THR A N 1
ATOM 1761 C CA . THR A 1 233 ? -5.606 17.156 18.698 1.00 85.44 233 THR A CA 1
ATOM 1762 C C . THR A 1 233 ? -5.043 18.201 17.729 1.00 85.44 233 THR A C 1
ATOM 1764 O O . THR A 1 233 ? -5.325 18.158 16.527 1.00 85.44 233 THR A O 1
ATOM 1767 N N . ARG A 1 234 ? -4.171 19.095 18.215 1.00 85.19 234 ARG A N 1
ATOM 1768 C CA . ARG A 1 234 ? -3.548 20.175 17.430 1.00 85.19 234 ARG A CA 1
ATOM 1769 C C . ARG A 1 234 ? -2.530 19.639 16.428 1.00 85.19 234 ARG A C 1
ATOM 1771 O O . ARG A 1 234 ? -1.775 18.723 16.748 1.00 85.19 234 ARG A O 1
ATOM 1778 N N . MET A 1 235 ? -2.475 20.226 15.230 1.00 74.62 235 MET A N 1
ATOM 1779 C CA . MET A 1 235 ? -1.453 19.895 14.226 1.00 74.62 235 MET A CA 1
ATOM 1780 C C . MET A 1 235 ? -0.048 20.088 14.812 1.00 74.62 235 MET A C 1
ATOM 1782 O O . MET A 1 235 ? 0.262 21.155 15.334 1.00 74.62 235 MET A O 1
ATOM 1786 N N . ARG A 1 236 ? 0.796 19.055 14.731 1.00 79.00 236 ARG A N 1
ATOM 1787 C CA . ARG A 1 236 ? 2.151 19.042 15.301 1.00 79.00 236 ARG A CA 1
ATOM 1788 C C . ARG A 1 236 ? 3.137 18.421 14.317 1.00 79.00 236 ARG A C 1
ATOM 1790 O O . ARG A 1 236 ? 2.769 17.535 13.551 1.00 79.00 236 ARG A O 1
ATOM 1797 N N . ARG A 1 237 ? 4.395 18.873 14.349 1.00 83.00 237 ARG A N 1
ATOM 1798 C CA . ARG A 1 237 ? 5.484 18.219 13.606 1.00 83.00 237 ARG A CA 1
ATOM 1799 C C . ARG A 1 237 ? 5.630 16.766 14.079 1.00 83.00 237 ARG A C 1
ATOM 1801 O O . ARG A 1 237 ? 5.374 16.463 15.241 1.00 83.00 237 ARG A O 1
ATOM 1808 N N . GLY A 1 238 ? 6.005 15.875 13.163 1.00 80.19 238 GLY A N 1
ATOM 1809 C CA . GLY A 1 238 ? 6.165 14.444 13.449 1.00 80.19 238 GLY A CA 1
ATOM 1810 C C . GLY A 1 238 ? 4.872 13.619 13.441 1.00 80.19 238 GLY A C 1
ATOM 1811 O O . GLY A 1 238 ? 4.939 12.415 13.671 1.00 80.19 238 GLY A O 1
ATOM 1812 N N . THR A 1 239 ? 3.708 14.219 13.156 1.00 84.06 239 THR A N 1
ATOM 1813 C CA . THR A 1 239 ? 2.465 13.456 12.964 1.00 84.06 239 THR A CA 1
ATOM 1814 C C . THR A 1 239 ? 2.259 13.060 11.506 1.00 84.06 239 THR A C 1
ATOM 1816 O O . THR A 1 239 ? 2.757 13.714 10.583 1.00 84.06 239 THR A O 1
ATOM 1819 N N . VAL A 1 240 ? 1.467 12.006 11.299 1.00 77.44 240 VAL A N 1
ATOM 1820 C CA . VAL A 1 240 ? 1.082 11.518 9.966 1.00 77.44 240 VAL A CA 1
ATOM 1821 C C . VAL A 1 240 ? 0.465 12.636 9.127 1.00 77.44 240 VAL A C 1
ATOM 1823 O O . VAL A 1 240 ? 0.839 12.838 7.978 1.00 77.44 240 VAL A O 1
ATOM 1826 N N . GLU A 1 241 ? -0.438 13.419 9.706 1.00 79.25 241 GLU A N 1
ATOM 1827 C CA . GLU A 1 241 ? -1.194 14.428 8.965 1.00 79.25 241 GLU A CA 1
ATOM 1828 C C . GLU A 1 241 ? -0.348 15.653 8.640 1.00 79.25 241 GLU A C 1
ATOM 1830 O O . GLU A 1 241 ? -0.567 16.295 7.616 1.00 79.25 241 GLU A O 1
ATOM 1835 N N . HIS A 1 242 ? 0.641 15.968 9.480 1.00 83.75 242 HIS A N 1
ATOM 1836 C CA . HIS A 1 242 ? 1.626 16.991 9.155 1.00 83.75 242 HIS A CA 1
ATOM 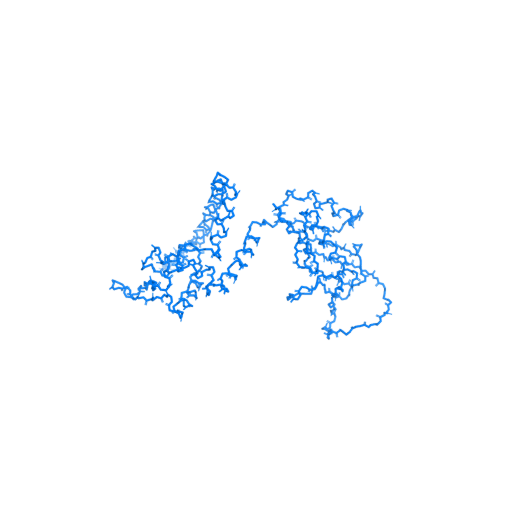1837 C C . HIS A 1 242 ? 2.490 16.563 7.964 1.00 83.75 242 HIS A C 1
ATOM 1839 O O . HIS A 1 242 ? 2.670 17.352 7.041 1.00 83.75 242 HIS A O 1
ATOM 1845 N N . ALA A 1 243 ? 2.955 15.309 7.945 1.00 83.06 243 ALA A N 1
ATOM 1846 C CA . ALA A 1 243 ? 3.730 14.769 6.829 1.00 83.06 243 ALA A CA 1
ATOM 1847 C C . ALA A 1 243 ? 2.919 14.739 5.523 1.00 83.06 243 ALA A C 1
ATOM 1849 O O . ALA A 1 243 ? 3.403 15.193 4.489 1.00 83.06 243 ALA A O 1
ATOM 1850 N N . VAL A 1 244 ? 1.664 14.277 5.576 1.00 79.75 244 VAL A N 1
ATOM 1851 C CA . VAL A 1 244 ? 0.767 14.264 4.409 1.00 79.75 244 VAL A CA 1
ATOM 1852 C C . VAL A 1 244 ? 0.480 15.684 3.926 1.00 79.75 244 VAL A C 1
ATOM 1854 O O . VAL A 1 244 ? 0.589 15.950 2.734 1.00 79.75 244 VAL A O 1
ATOM 1857 N N . ARG A 1 245 ? 0.173 16.629 4.826 1.00 80.25 245 ARG A N 1
ATOM 1858 C CA . ARG A 1 245 ? -0.054 18.030 4.440 1.00 80.25 245 ARG A CA 1
ATOM 1859 C C . ARG A 1 245 ? 1.181 18.632 3.776 1.00 80.25 245 ARG A C 1
ATOM 1861 O O . ARG A 1 245 ? 1.033 19.294 2.756 1.00 80.25 245 ARG A O 1
ATOM 1868 N N . GLY A 1 246 ? 2.370 18.366 4.317 1.00 82.31 246 GLY A N 1
ATOM 1869 C CA . GLY A 1 246 ? 3.634 18.775 3.709 1.00 82.31 246 GLY A CA 1
ATOM 1870 C C . GLY A 1 246 ? 3.837 18.164 2.323 1.00 82.31 246 GLY A C 1
ATOM 1871 O O . GLY A 1 246 ? 4.225 18.864 1.400 1.00 82.31 246 GLY A O 1
ATOM 1872 N N . ALA A 1 247 ? 3.509 16.889 2.114 1.00 81.94 247 ALA A N 1
ATOM 1873 C CA . ALA A 1 247 ? 3.572 16.294 0.779 1.00 81.94 247 ALA A CA 1
ATOM 1874 C C . ALA A 1 247 ? 2.596 16.978 -0.199 1.00 81.94 247 ALA A C 1
ATOM 1876 O O . ALA A 1 247 ? 2.973 17.319 -1.318 1.00 81.94 247 ALA A O 1
ATOM 1877 N N . LEU A 1 248 ? 1.363 17.253 0.238 1.00 80.12 248 LEU A N 1
ATOM 1878 C CA . LEU A 1 248 ? 0.336 17.887 -0.593 1.00 80.12 248 LEU A CA 1
ATOM 1879 C C . LEU A 1 248 ? 0.669 19.338 -0.972 1.00 80.12 248 LEU A C 1
ATOM 1881 O O . LEU A 1 248 ? 0.293 19.769 -2.061 1.00 80.12 248 LEU A O 1
ATOM 1885 N N . THR A 1 249 ? 1.396 20.088 -0.135 1.00 84.38 249 THR A N 1
ATOM 1886 C CA . THR A 1 249 ? 1.833 21.447 -0.503 1.00 84.38 249 THR A CA 1
ATOM 1887 C C . THR A 1 249 ? 2.804 21.442 -1.683 1.00 84.38 249 THR A C 1
ATOM 1889 O O . THR A 1 249 ? 2.721 22.339 -2.513 1.00 84.38 249 THR A O 1
ATOM 1892 N N . HIS A 1 250 ? 3.651 20.415 -1.820 1.00 84.56 250 HIS A N 1
ATOM 1893 C CA . HIS A 1 250 ? 4.574 20.284 -2.959 1.00 84.56 250 HIS A CA 1
ATOM 1894 C C . HIS A 1 250 ? 3.861 19.922 -4.272 1.00 84.56 250 HIS A C 1
ATOM 1896 O O . HIS A 1 250 ? 4.368 20.201 -5.352 1.00 84.56 250 HIS A O 1
ATOM 1902 N N . VAL A 1 251 ? 2.684 19.294 -4.195 1.00 84.12 251 VAL A N 1
ATOM 1903 C CA . VAL A 1 251 ? 1.890 18.907 -5.375 1.00 84.12 251 VAL A CA 1
ATOM 1904 C C . VAL A 1 251 ? 1.142 20.105 -5.973 1.00 84.12 251 VAL A C 1
ATOM 1906 O O . VAL A 1 251 ? 0.896 20.143 -7.179 1.00 84.12 251 VAL A O 1
ATOM 1909 N N . GLY A 1 252 ? 0.799 21.092 -5.144 1.00 85.25 252 GLY A N 1
ATOM 1910 C CA . GLY A 1 252 ? 0.065 22.289 -5.541 1.00 85.25 252 GLY A CA 1
ATOM 1911 C C . GLY A 1 252 ? -1.464 22.120 -5.473 1.00 85.25 252 GLY A C 1
ATOM 1912 O O . GLY A 1 252 ? -2.007 21.046 -5.752 1.00 85.25 252 GLY A O 1
ATOM 1913 N N . PRO A 1 253 ? -2.205 23.184 -5.114 1.00 82.50 253 PRO A N 1
ATOM 1914 C CA . PRO A 1 253 ? -3.615 23.087 -4.735 1.00 82.50 253 PRO A CA 1
ATOM 1915 C C . PRO A 1 253 ? -4.541 22.661 -5.883 1.00 82.50 253 PRO A C 1
ATOM 1917 O O . PRO A 1 253 ? -5.520 21.962 -5.640 1.00 82.50 253 PRO A O 1
ATOM 1920 N N . ALA A 1 254 ? -4.238 23.030 -7.132 1.00 85.62 254 ALA A N 1
ATOM 1921 C CA . ALA A 1 254 ? -5.051 22.652 -8.291 1.00 85.62 254 ALA A CA 1
ATOM 1922 C C . ALA A 1 254 ? -5.037 21.136 -8.546 1.00 85.62 254 ALA A C 1
ATOM 1924 O O . ALA A 1 254 ? -6.092 20.520 -8.686 1.00 85.62 254 ALA A O 1
ATOM 1925 N N . ARG A 1 255 ? -3.852 20.517 -8.513 1.00 84.19 255 ARG A N 1
ATOM 1926 C CA . ARG A 1 255 ? -3.684 19.068 -8.702 1.00 84.19 255 ARG A CA 1
ATOM 1927 C C . ARG A 1 255 ? -4.293 18.273 -7.550 1.00 84.19 255 ARG A C 1
ATOM 1929 O O . ARG A 1 255 ? -4.944 17.262 -7.785 1.00 84.19 255 ARG A O 1
ATOM 1936 N N . VAL A 1 256 ? -4.154 18.764 -6.316 1.00 76.00 256 VAL A N 1
ATOM 1937 C CA . VAL A 1 256 ? -4.806 18.157 -5.144 1.00 76.00 256 VAL A CA 1
ATOM 1938 C C . VAL A 1 256 ? -6.331 18.201 -5.274 1.00 76.00 256 VAL A C 1
ATOM 1940 O O . VAL A 1 256 ? -6.992 17.208 -4.971 1.00 76.00 256 VAL A O 1
ATOM 1943 N N . ARG A 1 257 ? -6.906 19.312 -5.759 1.00 79.38 257 ARG A N 1
ATOM 1944 C CA . ARG A 1 257 ? -8.351 19.396 -6.029 1.00 79.38 257 ARG A CA 1
ATOM 1945 C C . ARG A 1 257 ? -8.790 18.397 -7.096 1.00 79.38 257 ARG A C 1
ATOM 1947 O O . ARG A 1 257 ? -9.752 17.677 -6.853 1.00 79.38 257 ARG A O 1
ATOM 1954 N N . ALA A 1 258 ? -8.076 18.324 -8.220 1.00 80.00 258 ALA A N 1
ATOM 1955 C CA . ALA A 1 258 ? -8.381 17.381 -9.295 1.00 80.00 258 ALA A CA 1
ATOM 1956 C C . ALA A 1 258 ? -8.334 15.924 -8.802 1.00 80.00 258 ALA A C 1
ATOM 1958 O O . ALA A 1 258 ? -9.290 15.177 -8.987 1.00 80.00 258 ALA A O 1
ATOM 1959 N N . ALA A 1 259 ? -7.279 15.549 -8.072 1.00 79.56 259 ALA A N 1
ATOM 1960 C CA . ALA A 1 259 ? -7.162 14.218 -7.480 1.00 79.56 259 ALA A CA 1
ATOM 1961 C C . ALA A 1 259 ? -8.300 13.919 -6.493 1.00 79.56 259 ALA A C 1
ATOM 1963 O O . ALA A 1 259 ? -8.851 12.821 -6.499 1.00 79.56 259 ALA A O 1
ATOM 1964 N N . ARG A 1 260 ? -8.695 14.896 -5.664 1.00 74.00 260 ARG A N 1
ATOM 1965 C CA . ARG A 1 260 ? -9.820 14.732 -4.735 1.00 74.00 260 ARG A CA 1
ATOM 1966 C C . ARG A 1 260 ? -11.133 14.477 -5.471 1.00 74.00 260 ARG A C 1
ATOM 1968 O O . ARG A 1 260 ? -11.898 13.639 -5.011 1.00 74.00 260 ARG A O 1
ATOM 1975 N N . LEU A 1 261 ? -11.392 15.178 -6.576 1.00 78.81 261 LEU A N 1
ATOM 1976 C CA . LEU A 1 261 ? -12.600 14.977 -7.381 1.00 78.81 261 LEU A CA 1
ATOM 1977 C C . LEU A 1 261 ? -12.651 13.553 -7.941 1.00 78.81 261 LEU A C 1
ATOM 1979 O O . LEU A 1 261 ? -13.620 12.847 -7.689 1.00 78.81 261 LEU A O 1
ATOM 1983 N N . VAL A 1 262 ? -11.569 13.101 -8.582 1.00 79.94 262 VAL A N 1
ATOM 1984 C CA . VAL A 1 262 ? -11.471 11.739 -9.137 1.00 79.94 262 VAL A CA 1
ATOM 1985 C C . VAL A 1 262 ? -11.671 10.675 -8.055 1.00 79.94 262 VAL A C 1
ATOM 1987 O O . VAL A 1 262 ? -12.471 9.760 -8.222 1.00 79.94 262 VAL A O 1
ATOM 1990 N N . LEU A 1 263 ? -10.976 10.801 -6.920 1.00 76.56 263 LEU A N 1
ATOM 1991 C CA . LEU A 1 263 ? -11.089 9.836 -5.823 1.00 76.56 263 LEU A CA 1
ATOM 1992 C C . LEU A 1 263 ? -12.479 9.837 -5.177 1.00 76.56 263 LEU A C 1
ATOM 1994 O O . LEU A 1 263 ? -12.941 8.784 -4.748 1.00 76.56 263 LEU A O 1
ATOM 1998 N N . THR A 1 264 ? -13.137 10.998 -5.097 1.00 71.50 264 THR A N 1
ATOM 1999 C CA . THR A 1 264 ? -14.506 11.101 -4.568 1.00 71.50 264 THR A CA 1
ATOM 2000 C C . THR A 1 264 ? -15.488 10.403 -5.497 1.00 71.50 264 THR A C 1
ATOM 2002 O O . THR A 1 264 ? -16.309 9.630 -5.021 1.00 71.50 264 THR A O 1
ATOM 2005 N N . GLU A 1 265 ? -15.359 10.612 -6.807 1.00 78.44 265 GLU A N 1
ATOM 2006 C CA . GLU A 1 265 ? -16.220 9.970 -7.800 1.00 78.44 265 GLU A CA 1
ATOM 2007 C C . GLU A 1 265 ? -16.081 8.445 -7.768 1.00 78.44 265 GLU A C 1
ATOM 2009 O O . GLU A 1 265 ? -17.067 7.721 -7.647 1.00 78.44 265 GLU A O 1
ATOM 2014 N N . VAL A 1 266 ? -14.841 7.946 -7.754 1.00 71.62 266 VAL A N 1
ATOM 2015 C CA . VAL A 1 266 ? -14.568 6.508 -7.616 1.00 71.62 266 VAL A CA 1
ATOM 2016 C C . VAL A 1 266 ? -15.158 5.968 -6.311 1.00 71.62 266 VAL A C 1
ATOM 2018 O O . VAL A 1 266 ? -15.806 4.924 -6.312 1.00 71.62 266 VAL A O 1
ATOM 2021 N N . ALA A 1 267 ? -14.961 6.672 -5.191 1.00 65.88 267 ALA A N 1
ATOM 2022 C CA . ALA A 1 267 ? -15.488 6.244 -3.900 1.00 65.88 267 ALA A CA 1
ATOM 2023 C C . ALA A 1 267 ? -17.022 6.203 -3.882 1.00 65.88 267 ALA A C 1
ATOM 2025 O O . ALA A 1 267 ? -17.578 5.259 -3.326 1.00 65.88 267 ALA A O 1
ATOM 2026 N N . ASN A 1 268 ? -17.696 7.191 -4.474 1.00 73.69 268 ASN A N 1
ATOM 2027 C CA . ASN A 1 268 ? -19.153 7.217 -4.586 1.00 73.69 268 ASN A CA 1
ATOM 2028 C C . ASN A 1 268 ? -19.643 6.013 -5.387 1.00 73.69 268 ASN A C 1
ATOM 2030 O O . ASN A 1 268 ? -20.422 5.220 -4.865 1.00 73.69 268 ASN A O 1
ATOM 2034 N N . ARG A 1 269 ? -19.076 5.793 -6.580 1.00 76.69 269 ARG A N 1
ATOM 2035 C CA . ARG A 1 269 ? -19.478 4.682 -7.444 1.00 76.69 269 ARG A CA 1
ATOM 2036 C C . ARG A 1 269 ? -19.304 3.319 -6.778 1.00 76.69 269 ARG A C 1
ATOM 2038 O O . ARG A 1 269 ? -20.165 2.458 -6.917 1.00 76.69 269 ARG A O 1
ATOM 2045 N N . LEU A 1 270 ? -18.210 3.115 -6.046 1.00 69.19 270 LEU A N 1
ATOM 2046 C CA . LEU A 1 270 ? -17.983 1.872 -5.304 1.00 69.19 270 LEU A CA 1
ATOM 2047 C C . LEU A 1 270 ? -18.992 1.684 -4.163 1.00 69.19 270 LEU A C 1
ATOM 2049 O O . LEU A 1 270 ? -19.458 0.569 -3.950 1.00 69.19 270 LEU A O 1
ATOM 2053 N N . ASN A 1 271 ? -19.349 2.753 -3.442 1.00 67.19 271 ASN A N 1
ATOM 2054 C CA . ASN A 1 271 ? -20.356 2.663 -2.380 1.00 67.19 271 ASN A CA 1
ATOM 2055 C C . ASN A 1 271 ? -21.744 2.352 -2.952 1.00 67.19 271 ASN A C 1
ATOM 2057 O O . ASN A 1 271 ? -22.459 1.543 -2.367 1.00 67.19 271 ASN A O 1
ATOM 2061 N N . ASP A 1 272 ? -22.098 2.952 -4.090 1.00 75.50 272 ASP A N 1
ATOM 2062 C CA . ASP A 1 272 ? -23.379 2.709 -4.758 1.00 75.50 272 ASP A CA 1
ATOM 2063 C C . ASP A 1 272 ? -23.511 1.247 -5.197 1.00 75.50 272 ASP A C 1
ATOM 2065 O O . ASP A 1 272 ? -24.555 0.632 -4.989 1.00 75.50 272 ASP A O 1
ATOM 2069 N N . LEU A 1 273 ? -22.436 0.663 -5.740 1.00 71.31 273 LEU A N 1
ATOM 2070 C CA . LEU A 1 273 ? -22.395 -0.754 -6.113 1.00 71.31 273 LEU A CA 1
ATOM 2071 C C . LEU A 1 273 ? -22.573 -1.663 -4.888 1.00 71.31 273 LEU A C 1
ATOM 2073 O O . LEU A 1 273 ? -23.453 -2.519 -4.885 1.00 71.31 273 LEU A O 1
ATOM 2077 N N . CYS A 1 274 ? -21.830 -1.415 -3.807 1.00 57.94 274 CYS A N 1
ATOM 2078 C CA . CYS A 1 274 ? -21.979 -2.175 -2.562 1.00 57.94 274 CYS A CA 1
ATOM 2079 C C . CYS A 1 274 ? -23.388 -2.043 -1.946 1.00 57.94 274 CYS A C 1
ATOM 2081 O O . CYS A 1 274 ? -23.893 -2.990 -1.343 1.00 57.94 274 CYS A O 1
ATOM 2083 N N . ALA A 1 275 ? -24.030 -0.877 -2.073 1.00 62.31 275 ALA A N 1
ATOM 2084 C CA . ALA A 1 275 ? -25.394 -0.655 -1.594 1.00 62.31 275 ALA A CA 1
ATOM 2085 C C . ALA A 1 275 ? -26.443 -1.362 -2.472 1.00 62.31 275 ALA A C 1
ATOM 2087 O O . ALA A 1 275 ? -27.435 -1.878 -1.952 1.00 62.31 275 ALA A O 1
ATOM 2088 N N . ALA A 1 276 ? -26.220 -1.424 -3.788 1.00 59.75 276 ALA A N 1
ATOM 2089 C CA . ALA A 1 276 ? -27.062 -2.176 -4.714 1.00 59.75 276 ALA A CA 1
ATOM 2090 C C . ALA A 1 276 ? -27.002 -3.688 -4.436 1.00 59.75 276 ALA A C 1
ATOM 2092 O O . ALA A 1 276 ? -28.047 -4.337 -4.395 1.00 59.75 276 ALA A O 1
ATOM 2093 N N . ASP A 1 277 ? -25.815 -4.225 -4.141 1.00 50.28 277 ASP A N 1
ATOM 2094 C CA . ASP A 1 277 ? -25.626 -5.637 -3.781 1.00 50.28 277 ASP A CA 1
ATOM 2095 C C . ASP A 1 277 ? -26.335 -5.997 -2.461 1.00 50.28 277 ASP A C 1
ATOM 2097 O O . ASP A 1 277 ? -26.966 -7.051 -2.346 1.00 50.28 277 ASP A O 1
ATOM 2101 N N . ALA A 1 278 ? -26.318 -5.090 -1.478 1.00 49.72 278 ALA A N 1
ATOM 2102 C CA . ALA A 1 278 ? -27.034 -5.264 -0.211 1.00 49.72 278 ALA A CA 1
ATOM 2103 C C . ALA A 1 278 ? -28.571 -5.236 -0.375 1.00 49.72 278 ALA A C 1
ATOM 2105 O O . ALA A 1 278 ? -29.286 -5.973 0.309 1.00 49.72 278 ALA A O 1
ATOM 2106 N N . ASN A 1 279 ? -29.086 -4.428 -1.308 1.00 49.53 279 ASN A N 1
ATOM 2107 C CA . ASN A 1 279 ? -30.517 -4.354 -1.628 1.00 49.53 279 ASN A CA 1
ATOM 2108 C C . ASN A 1 279 ? -30.990 -5.470 -2.583 1.00 49.53 279 ASN A C 1
ATOM 2110 O O . ASN A 1 279 ? -32.181 -5.780 -2.621 1.00 49.53 279 ASN A O 1
ATOM 2114 N N . GLY A 1 280 ? -30.085 -6.099 -3.340 1.00 45.88 280 GLY A N 1
ATOM 2115 C CA . GLY A 1 280 ? -30.381 -7.255 -4.195 1.00 45.88 280 GLY A CA 1
ATOM 2116 C C . GLY A 1 280 ? -30.569 -8.561 -3.414 1.00 45.88 280 GLY A C 1
ATOM 2117 O O . GLY A 1 280 ? -31.386 -9.397 -3.799 1.00 45.88 280 GLY A O 1
ATOM 2118 N N . ALA A 1 281 ? -29.888 -8.717 -2.274 1.00 43.69 281 ALA A N 1
ATOM 2119 C CA . ALA A 1 281 ? -29.972 -9.912 -1.427 1.00 43.69 281 ALA A CA 1
ATOM 2120 C C . ALA A 1 281 ? -31.277 -10.029 -0.604 1.00 43.69 281 ALA A C 1
ATOM 2122 O O . ALA A 1 281 ? -31.533 -11.070 -0.005 1.00 43.69 281 ALA A O 1
ATOM 2123 N N . SER A 1 282 ? -32.121 -8.991 -0.574 1.00 42.97 282 SER A N 1
ATOM 2124 C CA . SER A 1 282 ? -33.365 -8.941 0.217 1.00 42.97 282 SER A CA 1
ATOM 2125 C C . SER A 1 282 ? -34.650 -9.192 -0.590 1.00 42.97 282 SER A C 1
ATOM 2127 O O . SER A 1 282 ? -35.751 -9.022 -0.070 1.00 42.97 282 SER A O 1
ATOM 2129 N N . ARG A 1 283 ? -34.551 -9.671 -1.839 1.00 38.12 283 ARG A N 1
ATOM 2130 C CA . ARG A 1 283 ? -35.708 -10.112 -2.641 1.00 38.12 283 ARG A CA 1
ATOM 2131 C C . ARG A 1 283 ? -35.724 -11.630 -2.847 1.00 38.12 283 ARG A C 1
ATOM 2133 O O . ARG A 1 283 ? -35.602 -12.109 -3.967 1.00 38.12 283 ARG A O 1
ATOM 2140 N N . GLN A 1 284 ? -35.940 -12.391 -1.775 1.00 34.62 284 GLN A N 1
ATOM 2141 C CA . GLN A 1 284 ? -36.650 -13.668 -1.909 1.00 34.62 284 GLN A CA 1
ATOM 2142 C C . GLN A 1 284 ? -38.146 -13.390 -1.714 1.00 34.62 284 GLN A C 1
ATOM 2144 O O . GLN A 1 284 ? -38.524 -12.884 -0.656 1.00 34.62 284 GLN A O 1
ATOM 2149 N N . PRO A 1 285 ? -39.021 -13.674 -2.695 1.00 35.41 285 PRO A N 1
ATOM 2150 C CA . PRO A 1 285 ? -40.451 -13.603 -2.458 1.00 35.41 285 PRO A CA 1
ATOM 2151 C C . PRO A 1 285 ? -40.835 -14.715 -1.475 1.00 35.41 285 PRO A C 1
ATOM 2153 O O . PRO A 1 285 ? -40.650 -15.900 -1.754 1.00 35.41 285 PRO A O 1
ATOM 2156 N N . LEU A 1 286 ? -41.365 -14.321 -0.315 1.00 35.41 286 LEU A N 1
ATOM 2157 C CA . LEU A 1 286 ? -42.082 -15.205 0.600 1.00 35.41 286 LEU A CA 1
ATOM 2158 C C . LEU A 1 286 ? -43.205 -15.894 -0.183 1.00 35.41 286 LEU A C 1
ATOM 2160 O O . LEU A 1 286 ? -44.210 -15.278 -0.536 1.00 35.41 286 LEU A O 1
ATOM 2164 N N . ASN A 1 287 ? -43.008 -17.175 -0.483 1.00 38.00 287 ASN A N 1
ATOM 2165 C CA . ASN A 1 287 ? -43.999 -18.011 -1.137 1.00 38.00 287 ASN A CA 1
ATOM 2166 C C . ASN A 1 287 ? -45.096 -18.352 -0.115 1.00 38.00 287 ASN A C 1
ATOM 2168 O O . ASN A 1 287 ? -44.996 -19.331 0.619 1.00 38.00 287 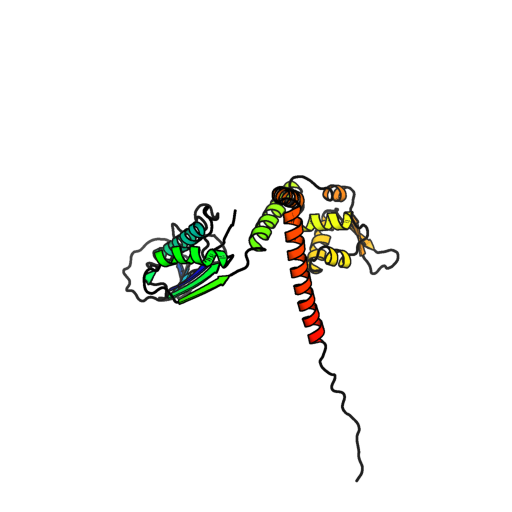ASN A O 1
ATOM 2172 N N . VAL A 1 288 ? -46.124 -17.505 -0.023 1.00 45.56 288 VAL A N 1
ATOM 2173 C CA . VAL A 1 288 ? -47.323 -17.761 0.788 1.00 45.56 288 VAL A CA 1
ATOM 2174 C C . VAL A 1 288 ? -48.456 -18.213 -0.131 1.00 45.56 288 VAL A C 1
ATOM 2176 O O . VAL A 1 288 ? -49.286 -17.409 -0.544 1.00 45.56 288 VAL A O 1
ATOM 2179 N N . ARG A 1 289 ? -48.484 -19.512 -0.455 1.00 36.88 289 ARG A N 1
ATOM 2180 C CA . ARG A 1 289 ? -49.665 -20.291 -0.890 1.00 36.88 289 ARG A CA 1
ATOM 2181 C C . ARG A 1 289 ? -49.385 -21.770 -0.573 1.00 36.88 289 ARG A C 1
ATOM 2183 O O . ARG A 1 289 ? -48.367 -22.281 -1.007 1.00 36.88 289 ARG A O 1
ATOM 2190 N N . GLY A 1 290 ? -50.199 -22.533 0.148 1.00 34.78 290 GLY A N 1
ATOM 2191 C CA . GLY A 1 290 ? -51.452 -22.240 0.821 1.00 34.78 290 GLY A CA 1
ATOM 2192 C C . GLY A 1 290 ? -51.859 -23.435 1.689 1.00 34.78 290 GLY A C 1
ATOM 2193 O O . GLY A 1 290 ? -51.729 -24.587 1.286 1.00 34.78 290 GLY A O 1
ATOM 2194 N N . THR A 1 291 ? -52.375 -23.149 2.878 1.00 42.91 291 THR A N 1
ATOM 2195 C CA . THR A 1 291 ? -53.196 -24.072 3.663 1.00 42.91 291 THR A CA 1
ATOM 2196 C C . THR A 1 291 ? -54.633 -23.580 3.575 1.00 42.91 291 THR A C 1
ATOM 2198 O O . THR A 1 291 ? -55.008 -22.629 4.256 1.00 42.91 291 THR A O 1
ATOM 2201 N N . ALA A 1 292 ? -55.437 -24.205 2.723 1.00 40.47 292 ALA A N 1
ATOM 2202 C CA . ALA A 1 292 ? -56.891 -24.138 2.806 1.00 40.47 292 ALA A CA 1
ATOM 2203 C C . ALA A 1 292 ? -57.441 -25.456 2.262 1.00 40.47 292 ALA A C 1
ATOM 2205 O O . ALA A 1 292 ? -57.292 -25.773 1.084 1.00 40.47 292 ALA A O 1
ATOM 2206 N N . GLY A 1 293 ? -57.994 -26.259 3.168 1.00 37.34 293 GLY A N 1
ATOM 2207 C CA . GLY A 1 293 ? -58.532 -27.570 2.858 1.00 37.34 293 GLY A CA 1
ATOM 2208 C C . GLY A 1 293 ? -59.805 -27.525 2.020 1.00 37.34 293 GLY A C 1
ATOM 2209 O O . GLY A 1 293 ? -60.534 -26.535 1.982 1.00 37.34 293 GLY A O 1
ATOM 2210 N N . ARG A 1 294 ? -60.115 -28.670 1.417 1.00 36.25 294 ARG A N 1
ATOM 2211 C CA . ARG A 1 294 ? -61.480 -29.043 1.055 1.00 36.25 294 ARG A CA 1
ATOM 2212 C C . ARG A 1 294 ? -61.633 -30.554 1.202 1.00 36.25 294 ARG A C 1
ATOM 2214 O O . ARG A 1 294 ? -61.167 -31.319 0.370 1.00 36.25 294 ARG A O 1
ATOM 2221 N N . ARG A 1 295 ? -62.299 -30.961 2.286 1.00 41.22 295 ARG A N 1
ATOM 2222 C CA . ARG A 1 295 ? -63.167 -32.142 2.282 1.00 41.22 295 ARG A CA 1
ATOM 2223 C C . ARG A 1 295 ? -64.451 -31.739 1.561 1.00 41.22 295 ARG A C 1
ATOM 2225 O O . ARG A 1 295 ? -65.066 -30.761 1.980 1.00 41.22 295 ARG A O 1
ATOM 2232 N N . ALA A 1 296 ? -64.846 -32.482 0.535 1.00 43.44 296 ALA A N 1
ATOM 2233 C CA . ALA A 1 296 ? -66.242 -32.757 0.201 1.00 43.44 296 ALA A CA 1
ATOM 2234 C C . ALA A 1 296 ? -66.298 -33.803 -0.923 1.00 43.44 296 ALA A C 1
ATOM 2236 O O . ALA A 1 296 ? -65.852 -33.513 -2.032 1.00 43.44 296 ALA A O 1
ATOM 2237 N N . ARG A 1 297 ? -66.959 -34.924 -0.599 1.00 40.72 297 ARG A N 1
ATOM 2238 C CA . ARG A 1 297 ? -67.282 -36.121 -1.398 1.00 40.72 297 ARG A CA 1
ATOM 2239 C C . ARG A 1 297 ? -66.193 -37.178 -1.486 1.00 40.72 297 ARG A C 1
ATOM 2241 O O . ARG A 1 297 ? -65.087 -36.868 -1.964 1.00 40.72 297 ARG A O 1
#

Secondary structure (DSSP, 8-state):
------EEEEEEE----------S-PPP--TTEEEE--TTS----SSS-SEEEETTEEEE--EESB-TTT-SBPSSHHHHHHHHHHHHHHHHHHHTT--GGGEEEEEEEES-GGGHHHHHHHHHHH--SSPPEEEEEE---HHHHHHHHHHHHHHHHHHHHS--HHHHHHHHHHHHSTTEEHHHHHHHHT--HHHHHHHHHHHHHTTSEEEEE-SS-TT-EEEEE-HHHHTTTS--TTSHHHHHHHHHHHH-HHHHHHHHHHHHHHHHHHHHHHHHHHHHTT---------------

pLDDT: mean 74.35, std 18.94, range [26.31, 95.5]

Radius of gyration: 27.92 Å; chains: 1; bounding box: 96×59×58 Å

Sequence (297 aa):
MKTTLALAAAVALGIGAATLQTGAAQQPARAGRRAIRPQKGPNTGLPFSPGILVGNTLYISGHLGRDPMTSRLVAGGVEAETRQALANIREVLRAAGMDFSHVASVTAYIASFDDFATFNAVYREVFPADPPARATVQVAGLPRGIEHGLQRMSKRMENALGITGPQRLVLRVVGRFPDISASELAYLVRLHPSTITGILQRLAARGFLERRRDPADTRRVRLRLNRRALAHTRMRRGTVEHAVRGALTHVGPARVRAARLVLTEVANRLNDLCAADANGASRQPLNVRGTAGRRAR